Protein 7X45 (pdb70)

B-factor: mean 65.08, std 15.19, range [38.65, 112.48]

Organism: Ctenopharyngodon idella (NCBI:txid7959)

Nearest PDB structures (foldseek):
  7x45-assembly1_B  TM=1.008E+00  e=3.084E-18  Ctenopharyngodon idella
  7x45-assembly1_A  TM=1.003E+00  e=4.087E-17  Ctenopharyngodon idella
  3g6b-assembly1_B  TM=3.046E-01  e=3.543E+00  Thermotoga maritima
  3g67-assembly1_A  TM=3.001E-01  e=5.396E+00  Thermotoga maritima
  7x45-assembly1_A  TM=1.008E+00  e=1.310E-17  Ctenopharyngodon idella

Solvent-accessible surface area: 12946 Å² total; per-residue (Å²): 241,80,70,72,77,79,1,97,81,11,7,113,35,0,54,78,114,71,204,134,127,54,33,2,43,66,34,29,111,101,5,128,95,18,77,94,6,50,0,24,2,0,0,0,1,4,0,0,16,14,0,33,94,2,0,83,46,2,102,97,142,152,162,6,3,67,39,0,10,83,11,0,104,133,18,47,34,85,1,132,94,11,51,118,0,3,96,21,0,60,111,0,50,69,38,133,25,156,62,51,74,24,31,30,0,2,2,62,0,0,30,113,0,15,69,66,0,28,67,42,66,191,135,67,65,90,88,0,97,80,3,8,112,34,0,52,79,148,67,205,205,62,126,54,28,4,40,64,22,30,112,106,6,127,89,19,76,90,2,49,0,22,2,0,1,0,1,2,0,0,19,6,0,36,74,3,0,91,24,3,87,97,117,140,187,14,5,62,35,0,8,86,15,0,112,131,20,48,37,86,1,145,58,4,53,135,0,5,98,16,0,64,106,1,60,69,42,135,28,153,63,52,77,29,36,31,0,3,3,60,0,0,28,107,0,16,66,61,0,34,87,40,59,206

Radius of gyration: 21.52 Å; Cα contacts (8 Å, |Δi|>4): 245; chains: 2; bounding box: 34×33×65 Å

Structure (mmCIF, N/CA/C/O backbone):
data_7X45
#
_entry.id   7X45
#
_cell.length_a   48.580
_cell.length_b   48.580
_cell.length_c   208.660
_cell.angle_alpha   90.000
_cell.angle_beta   90.000
_cell.angle_gamma   120.000
#
_symmetry.space_group_name_H-M   'P 31 1 2'
#
loop_
_entity.id
_entity.type
_entity.pdbx_description
1 polymer 'Interferon gamma'
2 water water
#
loop_
_atom_site.group_PDB
_atom_site.id
_atom_site.type_symbol
_atom_site.label_atom_id
_atom_site.label_alt_id
_atom_site.label_comp_id
_atom_site.label_asym_id
_atom_site.label_entity_id
_atom_site.label_seq_id
_atom_site.pdbx_PDB_ins_code
_atom_site.Cartn_x
_atom_site.Cartn_y
_atom_site.Cartn_z
_atom_site.occupancy
_atom_site.B_iso_or_equiv
_atom_site.auth_seq_id
_atom_site.auth_comp_id
_atom_site.auth_asym_id
_atom_site.auth_atom_id
_atom_site.pdbx_PDB_model_num
ATOM 1 N N . LYS A 1 31 ? 17.506 1.226 -11.261 1.000 86.342 9 LYS A N 1
ATOM 2 C CA . LYS A 1 31 ? 17.094 2.310 -12.206 1.000 87.655 9 LYS A CA 1
ATOM 3 C C . LYS A 1 31 ? 15.821 1.863 -12.937 1.000 87.526 9 LYS A C 1
ATOM 4 O O . LYS A 1 31 ? 14.732 2.343 -12.584 1.000 87.300 9 LYS A O 1
ATOM 10 N N . SER A 1 32 ? 15.966 0.969 -13.917 1.000 88.124 10 SER A N 1
ATOM 11 C CA . SER A 1 32 ? 14.859 0.190 -14.520 1.000 86.858 10 SER A CA 1
ATOM 12 C C . SER A 1 32 ? 14.711 -1.144 -13.776 1.000 88.353 10 SER A C 1
ATOM 13 O O . SER A 1 32 ? 14.075 -2.065 -14.327 1.000 85.189 10 SER A O 1
ATOM 16 N N . GLU A 1 33 ? 15.272 -1.244 -12.566 1.000 93.074 11 GLU A N 1
ATOM 17 C CA . GLU A 1 33 ? 15.172 -2.464 -11.732 1.000 92.874 11 GLU A CA 1
ATOM 18 C C . GLU A 1 33 ? 13.781 -2.497 -11.088 1.000 87.076 11 GLU A C 1
ATOM 19 O O . GLU A 1 33 ? 13.147 -3.568 -11.158 1.000 85.105 11 GLU A O 1
ATOM 25 N N . MET A 1 34 ? 13.298 -1.393 -10.500 1.000 84.386 12 MET A N 1
ATOM 26 C CA . MET A 1 34 ? 11.957 -1.375 -9.840 1.000 78.046 12 MET A CA 1
ATOM 27 C C . MET A 1 34 ? 10.879 -1.591 -10.909 1.000 72.738 12 MET A C 1
ATOM 28 O O . MET A 1 34 ? 9.896 -2.312 -10.626 1.000 71.106 12 MET A O 1
ATOM 33 N N . THR A 1 35 ? 11.091 -1.043 -12.106 1.000 70.656 13 THR A N 1
ATOM 34 C CA . THR A 1 35 ? 10.254 -1.279 -13.315 1.000 70.327 13 THR A CA 1
ATOM 35 C C . THR A 1 35 ? 10.109 -2.786 -13.566 1.000 66.974 13 THR A C 1
ATOM 36 O O . THR A 1 35 ? 8.961 -3.259 -13.753 1.000 63.905 13 THR A O 1
ATOM 40 N N . HIS A 1 36 ? 11.239 -3.502 -13.607 1.000 66.890 14 HIS A N 1
ATOM 41 C CA . HIS A 1 36 ? 11.313 -4.980 -13.765 1.000 65.039 14 HIS A CA 1
ATOM 42 C C . HIS A 1 36 ? 10.349 -5.623 -12.752 1.000 59.583 14 HIS A C 1
ATOM 43 O O . HIS A 1 36 ? 9.481 -6.409 -13.160 1.000 51.890 14 HIS A O 1
ATOM 50 N N . LEU A 1 37 ? 10.472 -5.237 -11.479 1.000 59.444 15 LEU A N 1
ATOM 51 C CA . LEU A 1 37 ? 9.681 -5.805 -10.353 1.000 59.731 15 LEU A CA 1
ATOM 52 C C . LEU A 1 37 ? 8.195 -5.519 -10.560 1.000 56.994 15 LEU A C 1
ATOM 53 O O . LEU A 1 37 ? 7.378 -6.471 -10.397 1.000 54.604 15 LEU A O 1
ATOM 58 N N . GLU A 1 38 ? 7.867 -4.283 -10.957 1.000 54.820 16 GLU A N 1
ATOM 59 C CA . GLU A 1 38 ? 6.462 -3.872 -11.228 1.000 57.302 16 GLU A CA 1
ATOM 60 C C . GLU A 1 38 ? 5.857 -4.803 -12.276 1.000 57.460 16 GLU A C 1
ATOM 61 O O . GLU A 1 38 ? 4.723 -5.252 -12.046 1.000 57.494 16 GLU A O 1
ATOM 67 N N . THR A 1 39 ? 6.608 -5.076 -13.359 1.000 58.257 17 THR A N 1
ATOM 68 C CA . THR A 1 39 ? 6.201 -5.951 -14.494 1.000 58.468 17 THR A CA 1
ATOM 69 C C . THR A 1 39 ? 5.927 -7.362 -13.970 1.000 60.055 17 THR A C 1
ATOM 70 O O . THR A 1 39 ? 4.877 -7.928 -14.360 1.000 59.183 17 THR A O 1
ATOM 74 N N . ASN A 1 40 ? 6.833 -7.917 -13.142 1.000 58.794 18 ASN A N 1
ATOM 75 C CA . ASN A 1 40 ? 6.684 -9.293 -12.588 1.000 59.936 18 ASN A CA 1
ATOM 76 C C . ASN A 1 40 ? 5.392 -9.383 -11.760 1.000 59.626 18 ASN A C 1
ATOM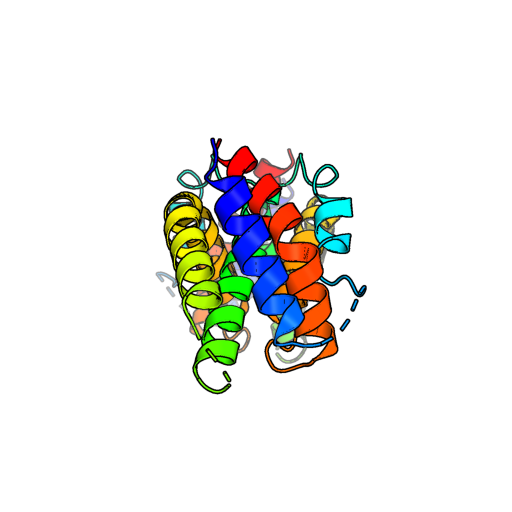 77 O O . ASN A 1 40 ? 4.641 -10.346 -11.954 1.000 58.086 18 ASN A O 1
ATOM 82 N N . ILE A 1 41 ? 5.122 -8.403 -10.887 1.000 62.694 19 ILE A N 1
ATOM 83 C CA . ILE A 1 41 ? 3.902 -8.385 -10.015 1.000 62.484 19 ILE A CA 1
ATOM 84 C C . ILE A 1 41 ? 2.632 -8.310 -10.878 1.000 62.755 19 ILE A C 1
ATOM 85 O O . ILE A 1 41 ? 1.683 -9.058 -10.596 1.000 61.326 19 ILE A O 1
ATOM 90 N N . HIS A 1 42 ? 2.596 -7.401 -11.849 1.000 64.916 20 HIS A N 1
ATOM 91 C CA . HIS A 1 42 ? 1.463 -7.214 -12.796 1.000 67.271 20 HIS A CA 1
ATOM 92 C C . HIS A 1 42 ? 1.141 -8.545 -13.490 1.000 68.034 20 HIS A C 1
ATOM 93 O O . HIS A 1 42 ? 0.015 -9.058 -13.315 1.000 68.550 20 HIS A O 1
ATOM 100 N N . SER A 1 43 ? 2.106 -9.099 -14.232 1.000 68.598 21 SER A N 1
ATOM 101 C CA . SER A 1 43 ? 1.938 -10.346 -15.028 1.000 69.314 21 SER A CA 1
ATOM 102 C C . SER A 1 43 ? 1.540 -11.494 -14.097 1.000 68.190 21 SER A C 1
ATOM 103 O O . SER A 1 43 ? 0.788 -12.383 -14.532 1.000 70.864 21 SER A O 1
ATOM 106 N N . LEU A 1 44 ? 2.023 -11.463 -12.855 1.000 66.211 22 LEU A N 1
ATOM 107 C CA . LEU A 1 44 ? 1.717 -12.481 -11.818 1.000 66.295 22 LEU A CA 1
ATOM 108 C C . LEU A 1 44 ? 0.252 -12.329 -11.378 1.000 68.206 22 LEU A C 1
ATOM 109 O O . LEU A 1 44 ? -0.415 -13.365 -11.214 1.000 68.482 22 LEU A O 1
ATOM 114 N N . GLN A 1 45 ? -0.229 -11.090 -11.217 1.000 67.990 23 GLN A N 1
ATOM 115 C CA . GLN A 1 45 ? -1.627 -10.768 -10.816 1.000 69.524 23 GLN A CA 1
ATOM 116 C C . GLN A 1 45 ? -2.592 -11.101 -11.954 1.000 70.811 23 GLN A C 1
ATOM 117 O O . GLN A 1 45 ? -3.769 -11.385 -11.660 1.000 70.751 23 GLN A O 1
ATOM 123 N N . GLU A 1 46 ? -2.116 -11.013 -13.198 1.000 71.669 24 GLU A N 1
ATOM 124 C CA . GLU A 1 46 ? -2.868 -11.430 -14.413 1.000 78.386 24 GLU A CA 1
ATOM 125 C C . GLU A 1 46 ? -3.169 -12.932 -14.297 1.000 82.849 24 GLU A C 1
ATOM 126 O O . GLU A 1 46 ? -4.347 -13.303 -14.455 1.000 85.816 24 GLU A O 1
ATOM 132 N N . HIS A 1 47 ? -2.156 -13.746 -13.967 1.000 86.695 25 HIS A N 1
ATOM 133 C CA . HIS A 1 47 ? -2.228 -15.227 -13.817 1.000 89.271 25 HIS A CA 1
ATOM 134 C C . HIS A 1 47 ? -3.087 -15.604 -12.601 1.000 93.253 25 HIS A C 1
ATOM 135 O O . HIS A 1 47 ? -3.722 -16.667 -12.654 1.000 95.912 25 HIS A O 1
ATOM 142 N N . TYR A 1 48 ? -3.089 -14.781 -11.544 1.000 94.369 26 TYR A N 1
ATOM 143 C CA . TYR A 1 48 ? -3.801 -15.047 -10.261 1.000 96.125 26 TYR A CA 1
ATOM 144 C C . TYR A 1 48 ? -4.966 -14.054 -10.096 1.000 96.798 26 TYR A C 1
ATOM 145 O O . TYR A 1 48 ? -5.087 -13.431 -9.023 1.000 96.491 26 TYR A O 1
ATOM 154 N N . LYS A 1 49 ? -5.810 -13.898 -11.120 1.000 97.849 27 LYS A N 1
ATOM 155 C CA . LYS A 1 49 ? -7.102 -13.168 -10.994 1.000 100.678 27 LYS A CA 1
ATOM 156 C C . LYS A 1 49 ? -8.158 -14.102 -10.390 1.000 102.870 27 LYS A C 1
ATOM 157 O O . LYS A 1 49 ? -8.803 -13.671 -9.414 1.000 100.523 27 LYS A O 1
ATOM 163 N N . SER A 1 57 ? -8.334 -3.876 -4.896 1.000 77.933 35 SER A N 1
ATOM 164 C CA . SER A 1 57 ? -7.654 -5.092 -4.387 1.000 74.569 35 SER A CA 1
ATOM 165 C C . SER A 1 57 ? -7.773 -5.170 -2.865 1.000 72.551 35 SER A C 1
ATOM 166 O O . SER A 1 57 ? -8.273 -4.206 -2.250 1.000 72.880 35 SER A O 1
ATOM 169 N N . LYS A 1 58 ? -7.325 -6.293 -2.300 1.000 69.614 36 LYS A N 1
ATOM 170 C CA . LYS A 1 58 ? -7.198 -6.533 -0.839 1.000 68.390 36 LYS A CA 1
ATOM 171 C C . LYS A 1 58 ? -5.794 -6.097 -0.399 1.000 65.113 36 LYS A C 1
ATOM 172 O O . LYS A 1 58 ? -4.891 -5.948 -1.266 1.000 64.684 36 LYS A O 1
ATOM 178 N N . SER A 1 59 ? -5.598 -5.979 0.909 1.000 63.592 37 SER A N 1
ATOM 179 C CA . SER A 1 59 ? -4.336 -5.530 1.546 1.000 60.586 37 SER A CA 1
ATOM 180 C C . SER A 1 59 ? -4.160 -6.296 2.859 1.000 59.028 37 SER A C 1
ATOM 181 O O . SER A 1 59 ? -5.160 -6.350 3.643 1.000 57.941 37 SER A O 1
ATOM 184 N N . VAL A 1 60 ? -2.958 -6.840 3.090 1.000 55.920 38 VAL A N 1
ATOM 185 C CA . VAL A 1 60 ? -2.629 -7.632 4.316 1.000 54.778 38 VAL A CA 1
ATOM 186 C C . VAL A 1 60 ? -1.456 -6.984 5.078 1.000 51.693 38 VAL A C 1
ATOM 187 O O . VAL A 1 60 ? -1.562 -6.890 6.300 1.000 51.456 38 VAL A O 1
ATOM 191 N N . PHE A 1 61 ? -0.428 -6.480 4.391 1.000 47.974 39 PHE A N 1
ATOM 192 C CA . PHE A 1 61 ? 0.802 -5.895 4.994 1.000 46.866 39 PHE A CA 1
ATOM 193 C C . PHE A 1 61 ? 0.798 -4.364 5.018 1.000 47.416 39 PHE A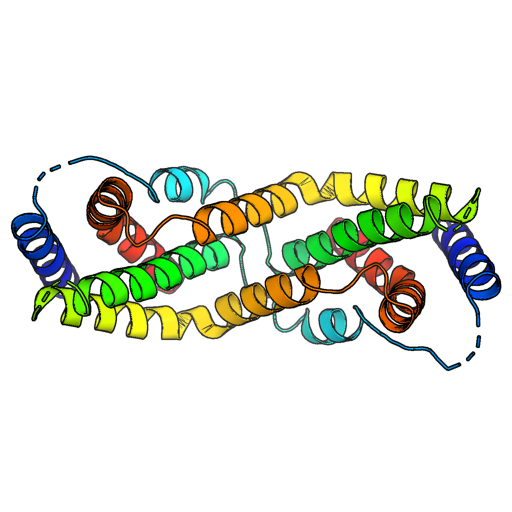 C 1
ATOM 194 O O . PHE A 1 61 ? 1.418 -3.818 5.929 1.000 50.453 39 PHE A O 1
ATOM 202 N N . VAL A 1 62 ? 0.098 -3.675 4.119 1.000 59.112 40 VAL A N 1
ATOM 203 C CA . VAL A 1 62 ? 0.048 -2.179 4.174 1.000 56.970 40 VAL A CA 1
ATOM 204 C C . VAL A 1 62 ? -0.432 -1.729 5.562 1.000 54.946 40 VAL A C 1
ATOM 205 O O . VAL A 1 62 ? 0.156 -0.818 6.131 1.000 54.709 40 VAL A O 1
ATOM 209 N N . PRO A 1 63 ? -1.453 -2.354 6.197 1.000 55.765 41 PRO A N 1
ATOM 210 C CA . PRO A 1 63 ? -1.849 -1.970 7.556 1.000 56.686 41 PRO A CA 1
ATOM 211 C C . PRO A 1 63 ? -0.725 -2.036 8.598 1.000 58.199 41 PRO A C 1
ATOM 212 O O . PRO A 1 63 ? -0.765 -1.286 9.556 1.000 59.926 41 PRO A O 1
ATOM 216 N N . HIS A 1 64 ? 0.234 -2.944 8.408 1.000 58.236 42 HIS A N 1
ATOM 217 C CA . HIS A 1 64 ? 1.463 -3.049 9.232 1.000 57.583 42 HIS A CA 1
ATOM 218 C C . HIS A 1 64 ? 2.429 -1.922 8.859 1.000 55.375 42 HIS A C 1
ATOM 219 O O . HIS A 1 64 ? 3.007 -1.333 9.781 1.000 54.604 42 HIS A O 1
ATOM 226 N N . LEU A 1 65 ? 2.607 -1.638 7.566 1.000 54.993 43 LEU A N 1
ATOM 227 C CA . LEU A 1 65 ? 3.417 -0.473 7.092 1.000 54.396 43 LEU A CA 1
ATOM 228 C C . LEU A 1 65 ? 2.819 0.832 7.656 1.000 54.625 43 LEU A C 1
ATOM 229 O O . LEU A 1 65 ? 3.582 1.728 8.028 1.000 54.704 43 LEU A O 1
ATOM 234 N N . ASN A 1 66 ? 1.492 0.911 7.799 1.000 55.849 44 ASN A N 1
ATOM 235 C CA . ASN A 1 66 ? 0.770 2.131 8.267 1.000 56.599 44 ASN A CA 1
ATOM 236 C C . ASN A 1 66 ? 1.123 2.460 9.723 1.000 59.476 44 ASN A C 1
ATOM 237 O O . ASN A 1 66 ? 0.781 3.577 10.167 1.000 62.755 44 ASN A O 1
ATOM 242 N N . GLN A 1 67 ? 1.806 1.572 10.448 1.000 61.042 45 GLN A N 1
ATOM 243 C CA . GLN A 1 67 ? 2.112 1.800 11.882 1.000 62.797 45 GLN A CA 1
ATOM 244 C C . GLN A 1 67 ? 3.615 1.698 12.139 1.000 64.105 45 GLN A C 1
ATOM 245 O O . GLN A 1 67 ? 3.995 1.596 13.313 1.000 65.679 45 GLN A O 1
ATOM 251 N N . LEU A 1 68 ? 4.426 1.829 11.088 1.000 63.426 46 LEU A N 1
ATOM 252 C CA . LEU A 1 68 ? 5.892 1.603 11.108 1.000 64.642 46 LEU A CA 1
ATOM 253 C C . LEU A 1 68 ? 6.631 2.797 11.718 1.000 67.734 46 LEU A C 1
ATOM 254 O O . LEU A 1 68 ? 7.592 2.550 12.462 1.000 70.685 46 LEU A O 1
ATOM 259 N N . ASN A 1 69 ? 6.234 4.041 11.405 1.000 69.156 47 ASN A N 1
ATOM 260 C CA . ASN A 1 69 ? 6.906 5.272 11.903 1.000 68.964 47 ASN A CA 1
ATOM 261 C C . ASN A 1 69 ? 6.674 5.408 13.405 1.000 69.421 47 ASN A C 1
ATOM 262 O O . ASN A 1 69 ? 7.555 5.929 14.096 1.000 69.527 47 ASN A O 1
ATOM 267 N N . SER A 1 70 ? 5.508 4.976 13.882 1.000 69.511 48 SER A N 1
ATOM 268 C CA . SER A 1 70 ? 5.112 4.986 15.314 1.000 71.209 48 SER A CA 1
ATOM 269 C C . SER A 1 70 ? 6.029 4.067 16.135 1.000 71.864 48 SER A C 1
ATOM 270 O O . SER A 1 70 ? 5.924 4.098 17.365 1.000 74.725 48 SER A O 1
ATOM 273 N N . LYS A 1 71 ? 6.899 3.288 15.487 1.000 73.272 49 LYS A N 1
ATOM 274 C CA . LYS A 1 71 ? 7.805 2.290 16.121 1.000 75.572 49 LYS A CA 1
ATOM 275 C C . LYS A 1 71 ? 9.260 2.756 16.008 1.000 76.296 49 LYS A C 1
ATOM 276 O O . LYS A 1 71 ? 10.187 1.920 16.194 1.000 77.941 49 LYS A O 1
ATOM 282 N N . ALA A 1 72 ? 9.462 4.044 15.731 1.000 76.859 50 ALA A N 1
ATOM 283 C CA . ALA A 1 72 ? 10.795 4.632 15.474 1.000 77.657 50 ALA A CA 1
ATOM 284 C C . ALA A 1 72 ? 11.680 4.447 16.715 1.000 78.670 50 ALA A C 1
ATOM 285 O O . ALA A 1 72 ? 12.909 4.322 16.545 1.000 80.002 50 ALA A O 1
ATOM 287 N N . SER A 1 73 ? 11.079 4.425 17.910 1.000 80.357 51 SER A N 1
ATOM 288 C CA . SER A 1 73 ? 11.766 4.359 19.230 1.000 81.976 51 SER A CA 1
ATOM 289 C C . SER A 1 73 ? 12.226 2.925 19.542 1.000 82.020 51 SER A C 1
ATOM 290 O O . SER A 1 73 ? 13.326 2.759 20.108 1.000 84.000 51 SER A O 1
ATOM 293 N N . CYS A 1 74 ? 11.392 1.943 19.198 1.000 81.041 52 CYS A N 1
ATOM 294 C CA . CYS A 1 74 ? 11.508 0.505 19.562 1.000 81.147 52 CYS A CA 1
ATOM 295 C C . CYS A 1 74 ? 12.833 -0.077 19.066 1.000 79.531 52 CYS A C 1
ATOM 296 O O . CYS A 1 74 ? 13.055 -0.073 17.846 1.000 81.160 52 CYS A O 1
ATOM 299 N N . THR A 1 75 ? 13.664 -0.579 19.981 1.000 78.138 53 THR A N 1
ATOM 300 C CA . THR A 1 75 ? 14.931 -1.281 19.660 1.000 75.970 53 THR A CA 1
ATOM 301 C C . THR A 1 75 ? 14.728 -2.782 19.858 1.000 76.786 53 THR A C 1
ATOM 302 O O . THR A 1 75 ? 13.829 -3.200 20.589 1.000 76.420 53 THR A O 1
ATOM 306 N N . CYS A 1 76 ? 15.555 -3.563 19.190 1.000 50.440 54 CYS A N 1
ATOM 307 C CA . CYS A 1 76 ? 15.600 -5.042 19.296 1.000 51.522 54 CYS A CA 1
ATOM 308 C C . CYS A 1 76 ? 16.081 -5.448 20.693 1.000 50.296 54 CYS A C 1
ATOM 309 O O . CYS A 1 76 ? 15.563 -6.441 21.213 1.000 47.698 54 CYS A O 1
ATOM 312 N N . GLN A 1 77 ? 17.039 -4.720 21.281 1.000 50.664 55 GLN A N 1
ATOM 313 C CA . GLN A 1 77 ? 17.524 -5.013 22.658 1.000 49.243 55 GLN A CA 1
ATOM 314 C C . GLN A 1 77 ? 16.298 -5.047 23.572 1.000 49.069 55 GLN A C 1
ATOM 315 O O . GLN A 1 77 ? 16.082 -6.071 24.280 1.000 49.593 55 GLN A O 1
ATOM 321 N N . ALA A 1 78 ? 15.480 -3.998 23.513 1.000 45.079 56 ALA A N 1
ATOM 322 C CA . ALA A 1 78 ? 14.300 -3.822 24.387 1.000 44.953 56 ALA A CA 1
ATOM 323 C C . ALA A 1 78 ? 13.262 -4.911 24.095 1.000 43.653 56 ALA A C 1
ATOM 324 O O . ALA A 1 78 ? 12.601 -5.369 25.019 1.000 44.866 56 ALA A O 1
ATOM 326 N N . LEU A 1 79 ? 13.116 -5.331 22.850 1.000 46.635 57 LEU A N 1
ATOM 327 C CA . LEU A 1 79 ? 12.121 -6.360 22.473 1.000 47.493 57 LEU A CA 1
ATOM 328 C C . LEU A 1 79 ? 12.578 -7.724 23.029 1.000 48.237 57 LEU A C 1
ATOM 329 O O . LEU A 1 79 ? 11.718 -8.470 23.547 1.000 48.156 57 LEU A O 1
ATOM 334 N N . LEU A 1 80 ? 13.884 -8.031 22.973 1.000 46.750 58 LEU A N 1
ATOM 335 C CA . LEU A 1 80 ? 14.483 -9.246 23.606 1.000 45.803 58 LEU A CA 1
ATOM 336 C C . LEU A 1 80 ? 14.241 -9.210 25.121 1.000 44.208 58 LEU A C 1
ATOM 337 O O . LEU A 1 80 ? 13.760 -10.210 25.670 1.000 44.195 58 LEU A O 1
ATOM 342 N N . LEU A 1 81 ? 14.565 -8.098 25.775 1.000 41.816 59 LEU A N 1
ATOM 343 C CA . LEU A 1 81 ? 14.357 -7.932 27.236 1.000 42.431 59 LEU A CA 1
ATOM 344 C C . LEU A 1 81 ? 12.870 -8.077 27.569 1.000 43.360 59 LEU A C 1
ATOM 345 O O . LEU A 1 81 ? 12.558 -8.758 28.568 1.000 45.687 59 LEU A O 1
ATOM 350 N N . GLU A 1 82 ? 11.971 -7.549 26.741 1.000 43.421 60 GLU A N 1
ATOM 351 C CA . GLU A 1 82 ? 10.507 -7.649 27.003 1.000 45.787 60 GLU A CA 1
ATOM 352 C C . GLU A 1 82 ? 10.080 -9.123 26.936 1.000 46.637 60 GLU A C 1
ATOM 353 O O . GLU A 1 82 ? 9.219 -9.511 27.733 1.000 49.582 60 GLU A O 1
ATOM 359 N N . ARG A 1 83 ? 10.634 -9.918 26.016 1.000 47.932 61 ARG A N 1
ATOM 360 C CA . ARG A 1 83 ? 10.301 -11.366 25.912 1.000 47.816 61 ARG A CA 1
ATOM 361 C C . ARG A 1 83 ? 10.653 -12.020 27.243 1.000 47.214 61 ARG A C 1
ATOM 362 O O . ARG A 1 83 ? 9.802 -12.784 27.748 1.000 51.717 61 ARG A O 1
ATOM 370 N N . MET A 1 84 ? 11.851 -11.709 27.766 1.000 44.074 62 MET A N 1
ATOM 371 C CA . MET A 1 84 ? 12.397 -12.305 29.006 1.000 43.676 62 MET A CA 1
ATOM 372 C C . MET A 1 84 ? 11.455 -11.993 30.168 1.000 43.063 62 MET A C 1
ATOM 373 O O . MET A 1 84 ? 11.088 -12.924 30.901 1.000 46.861 62 MET A O 1
ATOM 378 N N . LEU A 1 85 ? 11.066 -10.734 30.334 1.000 44.416 63 LEU A N 1
ATOM 379 C CA . LEU A 1 85 ? 10.168 -10.289 31.442 1.000 44.555 63 LEU A CA 1
ATOM 380 C C . LEU A 1 85 ? 8.815 -10.977 31.303 1.000 45.129 63 LEU A C 1
ATOM 381 O O . LEU A 1 85 ? 8.260 -11.410 32.325 1.000 48.158 63 LEU A O 1
ATOM 386 N N . ASN A 1 86 ? 8.282 -11.086 30.083 1.000 51.285 64 ASN A N 1
ATOM 387 C CA . ASN A 1 86 ? 6.991 -11.791 29.863 1.000 49.448 64 ASN A CA 1
ATOM 388 C C . ASN A 1 86 ? 7.145 -13.224 30.379 1.000 51.396 64 ASN A C 1
ATOM 389 O O . ASN A 1 86 ? 6.245 -13.692 31.104 1.000 52.588 64 ASN A O 1
ATOM 394 N N . ILE A 1 87 ? 8.250 -13.896 30.050 1.000 48.403 65 ILE A N 1
ATOM 395 C CA . ILE A 1 87 ? 8.425 -15.337 30.392 1.000 49.490 65 ILE A CA 1
ATOM 396 C C . ILE A 1 87 ? 8.615 -15.465 31.908 1.000 51.009 65 ILE A C 1
ATOM 397 O O . ILE A 1 87 ? 8.140 -16.462 32.469 1.000 52.638 65 ILE A O 1
ATOM 402 N N . TYR A 1 88 ? 9.207 -14.475 32.582 1.000 49.595 66 TYR A N 1
ATOM 403 C CA . TYR A 1 88 ? 9.356 -14.521 34.062 1.000 49.990 66 TYR A CA 1
ATOM 404 C C . TYR A 1 88 ? 7.970 -14.441 34.720 1.000 50.859 66 TYR A C 1
ATOM 405 O O . TYR A 1 88 ? 7.680 -15.136 35.694 1.000 50.896 66 TYR A O 1
ATOM 414 N N . GLU A 1 89 ? 7.098 -13.602 34.188 1.000 50.990 67 GLU A N 1
ATOM 415 C CA . GLU A 1 89 ? 5.734 -13.500 34.736 1.000 52.893 67 GLU A CA 1
ATOM 416 C C . GLU A 1 89 ? 5.011 -14.852 34.594 1.000 53.420 67 GLU A C 1
ATOM 417 O O . GLU A 1 89 ? 4.511 -15.352 35.594 1.000 53.922 67 GLU A O 1
ATOM 423 N N . GLU A 1 90 ? 5.021 -15.466 33.415 1.000 54.051 68 GLU A N 1
ATOM 424 C CA . GLU A 1 90 ? 4.384 -16.791 33.176 1.000 56.188 68 GLU A CA 1
ATOM 425 C C . GLU A 1 90 ? 4.992 -17.829 34.111 1.000 58.289 68 GLU A C 1
ATOM 426 O O . GLU A 1 90 ? 4.215 -18.594 34.740 1.000 59.739 68 GLU A O 1
ATOM 432 N N . LEU A 1 91 ? 6.331 -17.844 34.191 1.000 56.817 69 LEU A N 1
ATOM 433 C CA . LEU A 1 91 ? 7.100 -18.763 35.070 1.000 57.475 69 LEU A CA 1
ATOM 434 C C . LEU A 1 91 ? 6.642 -18.614 36.519 1.000 57.273 69 LEU A C 1
ATOM 435 O O . LEU A 1 91 ? 6.358 -19.649 37.150 1.000 57.288 69 LEU A O 1
ATOM 440 N N . PHE A 1 92 ? 6.652 -17.385 37.037 1.000 53.638 70 PHE A N 1
ATOM 441 C CA . PHE A 1 92 ? 6.313 -17.102 38.447 1.000 55.875 70 PHE A CA 1
ATOM 442 C C . PHE A 1 92 ? 4.873 -17.593 38.660 1.000 56.554 70 PHE A C 1
ATOM 443 O O . PHE A 1 92 ? 4.585 -18.201 39.693 1.000 56.641 70 PHE A O 1
ATOM 451 N N . GLN A 1 93 ? 4.013 -17.436 37.663 1.000 58.128 71 GLN A N 1
ATOM 452 C CA . GLN A 1 93 ? 2.602 -17.878 37.772 1.000 62.126 71 GLN A CA 1
ATOM 453 C C . GLN A 1 93 ? 2.540 -19.412 37.804 1.000 64.602 71 GLN A C 1
ATOM 454 O O . GLN A 1 93 ? 1.882 -19.970 38.685 1.000 63.044 71 GLN A O 1
ATOM 460 N N . ASP A 1 94 ? 3.202 -20.072 36.860 1.000 66.529 72 ASP A N 1
ATOM 461 C CA . ASP A 1 94 ? 3.186 -21.551 36.761 1.000 70.503 72 ASP A CA 1
ATOM 462 C C . ASP A 1 94 ? 3.702 -22.127 38.091 1.000 73.727 72 ASP A C 1
ATOM 463 O O . ASP A 1 94 ? 3.092 -23.093 38.597 1.000 75.506 72 ASP A O 1
ATOM 468 N N . MET A 1 95 ? 4.762 -21.538 38.660 1.000 73.948 73 MET A N 1
ATOM 469 C CA . MET A 1 95 ? 5.343 -21.957 39.970 1.000 76.204 73 MET A CA 1
ATOM 470 C C . MET A 1 95 ? 4.308 -21.799 41.092 1.000 77.925 73 MET A C 1
ATOM 471 O O . MET A 1 95 ? 4.287 -22.656 41.973 1.000 80.410 73 MET A O 1
ATOM 476 N N . LYS A 1 96 ? 3.513 -20.724 41.062 1.000 77.925 74 LYS A N 1
ATOM 477 C CA . LYS A 1 96 ? 2.488 -20.379 42.089 1.000 82.699 74 LYS A CA 1
ATOM 478 C C . LYS A 1 96 ? 1.460 -21.511 42.232 1.000 86.953 74 LYS A C 1
ATOM 479 O O . LYS A 1 96 ? 1.279 -22.015 43.354 1.000 91.066 74 LYS A O 1
ATOM 485 N N . SER A 1 97 ? 0.797 -21.888 41.138 1.000 88.721 75 SER A N 1
ATOM 486 C CA . SER A 1 97 ? -0.225 -22.972 41.114 1.000 93.627 75 SER A CA 1
ATOM 487 C C . SER A 1 97 ? 0.387 -24.301 41.587 1.000 96.156 75 SER A C 1
ATOM 488 O O . SER A 1 97 ? -0.345 -25.090 42.193 1.000 99.775 75 SER A O 1
ATOM 491 N N . GLU A 1 98 ? 1.676 -24.543 41.334 1.000 94.972 76 GLU A N 1
ATOM 492 C CA . GLU A 1 98 ? 2.382 -25.779 41.779 1.000 98.122 76 GLU A CA 1
ATOM 493 C C . GLU A 1 98 ? 3.053 -25.522 43.136 1.000 97.472 76 GLU A C 1
ATOM 494 O O . GLU A 1 98 ? 2.353 -25.653 44.158 1.000 98.796 76 GLU A O 1
ATOM 500 N N . ARG A 1 103 ? 2.595 -17.186 48.960 1.000 92.993 81 ARG A N 1
ATOM 501 C CA . ARG A 1 103 ? 4.076 -17.048 48.906 1.000 89.748 81 ARG A CA 1
ATOM 502 C C . ARG A 1 103 ? 4.435 -15.574 48.696 1.000 86.281 81 ARG A C 1
ATOM 503 O O . ARG A 1 103 ? 4.318 -15.099 47.546 1.000 85.660 81 ARG A O 1
ATOM 511 N N . LYS A 1 104 ? 4.873 -14.889 49.760 1.000 88.534 82 LYS A N 1
ATOM 512 C CA . LYS A 1 104 ? 5.297 -13.457 49.749 1.000 90.258 82 LYS A CA 1
ATOM 513 C C . LYS A 1 104 ? 6.387 -13.204 48.695 1.000 88.447 82 LYS A C 1
ATOM 514 O O . LYS A 1 104 ? 6.440 -12.063 48.177 1.000 85.537 82 LYS A O 1
ATOM 520 N N . ASP A 1 105 ? 7.233 -14.213 48.428 1.000 87.253 83 ASP A N 1
ATOM 521 C CA . ASP A 1 105 ? 8.386 -14.194 47.484 1.000 83.747 83 ASP A CA 1
ATOM 522 C C . ASP A 1 105 ? 7.911 -13.992 46.048 1.000 80.662 83 ASP A C 1
ATOM 523 O O . ASP A 1 105 ? 8.237 -12.950 45.438 1.000 76.088 83 ASP A O 1
ATOM 528 N N . LEU A 1 106 ? 7.190 -15.001 45.555 1.000 81.339 84 LEU A N 1
ATOM 529 C CA . LEU A 1 106 ? 6.677 -15.135 44.170 1.000 78.233 84 LEU A CA 1
ATOM 530 C C . LEU A 1 106 ? 5.810 -13.917 43.851 1.000 76.478 84 LEU A C 1
ATOM 531 O O . LEU A 1 106 ? 5.877 -13.431 42.719 1.000 80.994 84 LEU A O 1
ATOM 536 N N . ASP A 1 107 ? 5.072 -13.428 44.848 1.000 76.793 85 ASP A N 1
ATOM 537 C CA . ASP A 1 107 ? 4.112 -12.302 44.740 1.000 74.875 85 ASP A CA 1
ATOM 538 C C . ASP A 1 107 ? 4.866 -10.988 44.561 1.000 72.380 85 ASP A C 1
ATOM 539 O O . ASP A 1 107 ? 4.448 -10.182 43.705 1.000 72.359 85 ASP A O 1
ATOM 544 N N . HIS A 1 108 ? 5.904 -10.749 45.363 1.000 70.980 86 HIS A N 1
ATOM 545 C CA . HIS A 1 108 ? 6.688 -9.489 45.287 1.000 69.466 86 HIS A CA 1
ATOM 546 C C . HIS A 1 108 ? 7.444 -9.469 43.957 1.000 64.195 86 HIS A C 1
ATOM 547 O O . HIS A 1 108 ? 7.588 -8.382 43.390 1.000 61.652 86 HIS A O 1
ATOM 554 N N . LEU A 1 109 ? 7.904 -10.631 43.484 1.000 63.510 87 LEU A N 1
ATOM 555 C CA . LEU A 1 109 ? 8.677 -10.744 42.218 1.000 61.902 87 LEU A CA 1
ATOM 556 C C . LEU A 1 109 ? 7.752 -10.426 41.040 1.000 58.952 87 LEU A C 1
ATOM 557 O O . LEU A 1 109 ? 8.131 -9.580 40.211 1.000 55.515 87 LEU A O 1
ATOM 562 N N . MET A 1 110 ? 6.589 -11.081 40.971 1.000 60.620 88 MET A N 1
ATOM 563 C CA . MET A 1 110 ? 5.608 -10.844 39.881 1.000 61.173 88 MET A CA 1
ATOM 564 C C . MET A 1 110 ? 5.255 -9.350 39.862 1.000 61.499 88 MET A C 1
ATOM 565 O O . MET A 1 110 ? 5.196 -8.775 38.759 1.000 57.273 88 MET A O 1
ATOM 570 N N . ASP A 1 111 ? 5.071 -8.742 41.036 1.000 62.194 89 ASP A N 1
ATOM 571 C CA . ASP A 1 111 ? 4.711 -7.306 41.165 1.000 64.242 89 ASP A CA 1
ATOM 572 C C . A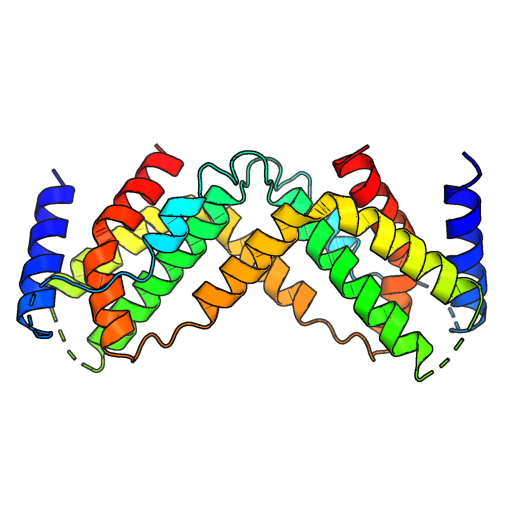SP A 1 111 ? 5.810 -6.430 40.567 1.000 62.665 89 ASP A C 1
ATOM 573 O O . ASP A 1 111 ? 5.460 -5.448 39.874 1.000 63.160 89 ASP A O 1
ATOM 578 N N . GLU A 1 112 ? 7.084 -6.734 40.831 1.000 58.560 90 GLU A N 1
ATOM 579 C CA . GLU A 1 112 ? 8.193 -5.886 40.318 1.000 57.075 90 GLU A CA 1
ATOM 580 C C . GLU A 1 112 ? 8.307 -6.074 38.798 1.000 52.343 90 GLU A C 1
ATOM 581 O O . GLU A 1 112 ? 8.577 -5.072 38.089 1.000 48.432 90 GLU A O 1
ATOM 587 N N . VAL A 1 113 ? 8.063 -7.293 38.313 1.000 50.680 91 VAL A N 1
ATOM 588 C CA . VAL A 1 113 ? 8.108 -7.629 36.858 1.000 48.977 91 VAL A CA 1
ATOM 589 C C . VAL A 1 113 ? 6.980 -6.863 36.153 1.000 48.732 91 VAL A C 1
ATOM 590 O O . VAL A 1 113 ? 7.268 -6.209 35.144 1.000 49.043 91 VAL A O 1
ATOM 594 N N . LYS A 1 114 ? 5.744 -6.963 36.663 1.000 48.295 92 LYS A N 1
ATOM 595 C CA . LYS A 1 114 ? 4.583 -6.193 36.154 1.000 49.817 92 LYS A CA 1
ATOM 596 C C . LYS A 1 114 ? 4.911 -4.698 36.147 1.000 52.109 92 LYS A C 1
ATOM 597 O O . LYS A 1 114 ? 4.687 -4.059 35.134 1.000 53.812 92 LYS A O 1
ATOM 603 N N . LYS A 1 115 ? 5.424 -4.155 37.243 1.000 55.315 93 LYS A N 1
ATOM 604 C CA . LYS A 1 115 ? 5.779 -2.720 37.316 1.000 60.997 93 LYS A CA 1
ATOM 605 C C . LYS A 1 115 ? 6.686 -2.413 36.124 1.000 59.060 93 LYS A C 1
ATOM 606 O O . LYS A 1 115 ? 6.335 -1.514 35.344 1.000 63.716 93 LYS A O 1
ATOM 612 N N . LEU A 1 116 ? 7.762 -3.185 35.934 1.000 58.889 94 LEU A N 1
ATOM 613 C CA . LEU A 1 116 ? 8.800 -2.878 34.904 1.000 57.915 94 LEU A CA 1
ATOM 614 C C . LEU A 1 116 ? 8.222 -3.042 33.484 1.000 54.001 94 LEU A C 1
ATOM 615 O O . LEU A 1 116 ? 8.473 -2.162 32.636 1.000 60.420 94 LEU A O 1
ATOM 620 N N . ARG A 1 117 ? 7.442 -4.086 33.236 1.000 49.695 95 ARG A N 1
ATOM 621 C CA . ARG A 1 117 ? 6.742 -4.317 31.948 1.000 50.022 95 ARG A CA 1
ATOM 622 C C . ARG A 1 117 ? 5.787 -3.171 31.629 1.000 52.462 95 ARG A C 1
ATOM 623 O O . ARG A 1 117 ? 5.466 -3.025 30.458 1.000 56.557 95 ARG A O 1
ATOM 631 N N . GLY A 1 118 ? 5.329 -2.405 32.625 1.000 51.519 96 GLY A N 1
ATOM 632 C CA . GLY A 1 118 ? 4.670 -1.108 32.391 1.000 54.017 96 GLY A CA 1
ATOM 633 C C . GLY A 1 118 ? 5.424 -0.284 31.362 1.000 53.393 96 GLY A C 1
ATOM 634 O O . GLY A 1 118 ? 4.757 0.367 30.522 1.000 52.485 96 GLY A O 1
ATOM 635 N N . ASN A 1 119 ? 6.761 -0.381 31.357 1.000 53.243 97 ASN A N 1
ATOM 636 C CA . ASN A 1 119 ? 7.661 0.464 30.517 1.000 54.896 97 ASN A CA 1
ATOM 637 C C . ASN A 1 119 ? 7.855 -0.113 29.097 1.000 52.096 97 ASN A C 1
ATOM 638 O O . ASN A 1 119 ? 8.551 0.527 28.274 1.000 49.953 97 ASN A O 1
ATOM 643 N N . TYR A 1 120 ? 7.267 -1.274 28.811 1.000 55.780 98 TYR A N 1
ATOM 644 C CA . TYR A 1 120 ? 7.564 -2.105 27.620 1.000 53.783 98 TYR A CA 1
ATOM 645 C C . TYR A 1 120 ? 6.266 -2.436 26.871 1.000 54.762 98 TYR A C 1
ATOM 646 O O . TYR A 1 120 ? 6.240 -3.465 26.165 1.000 55.978 98 TYR A O 1
ATOM 655 N N . LYS A 1 121 ? 5.237 -1.591 26.977 1.000 55.359 99 LYS A N 1
ATOM 656 C CA . LYS A 1 121 ? 3.931 -1.813 26.280 1.000 55.604 99 LYS A CA 1
ATOM 657 C C . LYS A 1 121 ? 4.108 -1.782 24.755 1.000 53.104 99 LYS A C 1
ATOM 658 O O . LYS A 1 121 ? 3.475 -2.587 24.074 1.000 53.075 99 LYS A O 1
ATOM 664 N N . GLU A 1 122 ? 4.953 -0.892 24.239 1.000 53.533 100 GLU A N 1
ATOM 665 C CA . GLU A 1 122 ? 5.190 -0.729 22.783 1.000 52.701 100 GLU A CA 1
ATOM 666 C C . GLU A 1 122 ? 5.954 -1.945 22.245 1.000 52.793 100 GLU A C 1
ATOM 667 O O . GLU A 1 122 ? 5.638 -2.411 21.119 1.000 51.611 100 GLU A O 1
ATOM 673 N N . GLU A 1 123 ? 6.949 -2.415 23.010 1.000 52.390 101 GLU A N 1
ATOM 674 C CA . GLU A 1 123 ? 7.788 -3.600 22.695 1.000 49.461 101 GLU A CA 1
ATOM 675 C C . GLU A 1 123 ? 6.851 -4.800 22.604 1.000 48.432 101 GLU A C 1
ATOM 676 O O . GLU A 1 123 ? 6.918 -5.548 21.617 1.000 51.459 101 GLU A O 1
ATOM 682 N N . HIS A 1 124 ? 5.951 -4.934 23.568 1.000 49.306 102 HIS A N 1
ATOM 683 C CA . HIS A 1 124 ? 4.985 -6.059 23.638 1.000 49.809 102 HIS A CA 1
ATOM 684 C C . HIS A 1 124 ? 4.116 -6.093 22.377 1.000 48.190 102 HIS A C 1
ATOM 685 O O . HIS A 1 124 ? 3.893 -7.209 21.848 1.000 48.129 102 HIS A O 1
ATOM 692 N N . LYS A 1 125 ? 3.651 -4.922 21.920 1.000 50.627 103 LYS A N 1
ATOM 693 C CA . LYS A 1 125 ? 2.718 -4.771 20.765 1.000 49.524 103 LYS A CA 1
ATOM 694 C C . LYS A 1 125 ? 3.441 -5.170 19.481 1.000 47.961 103 LYS A C 1
ATOM 695 O O . LYS A 1 125 ? 2.842 -5.838 18.626 1.000 50.067 103 LYS A O 1
ATOM 701 N N . VAL A 1 126 ? 4.686 -4.742 19.338 1.000 45.790 104 VAL A N 1
ATOM 702 C CA . VAL A 1 126 ? 5.566 -5.177 18.220 1.000 46.306 104 VAL A CA 1
ATOM 703 C C . VAL A 1 126 ? 5.641 -6.708 18.194 1.000 46.032 104 VAL A C 1
ATOM 704 O O . VAL A 1 126 ? 5.441 -7.293 17.120 1.000 43.924 104 VAL A O 1
ATOM 708 N N . TRP A 1 127 ? 5.878 -7.341 19.345 1.000 47.506 105 TRP A N 1
ATOM 709 C CA . TRP A 1 127 ? 6.007 -8.816 19.439 1.000 48.522 105 TRP A CA 1
ATOM 710 C C . TRP A 1 127 ? 4.697 -9.474 18.999 1.000 49.327 105 TRP A C 1
ATOM 711 O O . TRP A 1 127 ? 4.760 -10.448 18.243 1.000 49.237 105 TRP A O 1
ATOM 722 N N . LYS A 1 128 ? 3.552 -8.963 19.454 1.000 53.509 106 LYS A N 1
ATOM 723 C CA . LYS A 1 128 ? 2.224 -9.533 19.106 1.000 55.380 106 LYS A CA 1
ATOM 724 C C . LYS A 1 128 ? 1.986 -9.334 17.607 1.000 54.375 106 LYS A C 1
ATOM 725 O O . LYS A 1 128 ? 1.459 -10.265 16.959 1.000 54.428 106 LYS A O 1
ATOM 731 N N . GLU A 1 129 ? 2.420 -8.193 17.067 1.000 52.130 107 GLU A N 1
ATOM 732 C CA . GLU A 1 129 ? 2.324 -7.877 15.621 1.000 51.414 107 GLU A CA 1
ATOM 733 C C . GLU A 1 129 ? 3.173 -8.884 14.857 1.000 50.859 107 GLU A C 1
ATOM 734 O O . GLU A 1 129 ? 2.623 -9.535 13.951 1.000 52.417 107 GLU A O 1
ATOM 740 N N . LEU A 1 130 ? 4.449 -9.046 15.228 1.000 49.998 108 LEU A N 1
ATOM 741 C CA . LEU A 1 130 ? 5.313 -10.074 14.588 1.000 49.245 108 LEU A CA 1
ATOM 742 C C . LEU A 1 130 ? 4.605 -11.435 14.606 1.000 51.146 108 LEU A C 1
ATOM 743 O O . LEU A 1 130 ? 4.533 -12.049 13.526 1.000 54.272 108 LEU A O 1
ATOM 748 N N . GLN A 1 131 ? 4.133 -11.903 15.766 1.000 51.893 109 GLN A N 1
ATOM 749 C CA . GLN A 1 131 ? 3.482 -13.236 15.923 1.000 56.894 109 GLN A CA 1
ATOM 750 C C . GLN A 1 131 ? 2.289 -13.349 14.970 1.000 58.868 109 GLN A C 1
ATOM 751 O O . GLN A 1 131 ? 2.097 -14.436 14.350 1.000 62.150 109 GLN A O 1
ATOM 757 N N . GLU A 1 132 ? 1.477 -12.285 14.925 1.000 58.354 110 GLU A N 1
ATOM 758 C CA . GLU A 1 132 ? 0.233 -12.251 14.132 1.000 61.326 110 GLU A CA 1
ATOM 759 C C . GLU A 1 132 ? 0.572 -12.325 12.647 1.000 59.791 110 GLU A C 1
ATOM 760 O O . GLU A 1 132 ? -0.093 -13.120 11.936 1.000 61.431 110 GLU A O 1
ATOM 766 N N . MET A 1 133 ? 1.522 -11.498 12.189 1.000 54.872 111 MET A N 1
ATOM 767 C CA . MET A 1 133 ? 1.952 -11.500 10.766 1.000 55.512 111 MET A CA 1
ATOM 768 C C . MET A 1 133 ? 2.479 -12.895 10.439 1.000 56.870 111 MET A C 1
ATOM 769 O O . MET A 1 133 ? 2.124 -13.424 9.379 1.000 57.817 111 MET A O 1
ATOM 774 N N . ASN A 1 134 ? 3.338 -13.432 11.301 1.000 54.838 112 ASN A N 1
ATOM 775 C CA . ASN A 1 134 ? 4.085 -14.685 11.018 1.000 55.651 112 ASN A CA 1
ATOM 776 C C . ASN A 1 134 ? 3.095 -15.846 10.923 1.000 58.407 112 ASN A C 1
ATOM 777 O O . ASN A 1 134 ? 3.437 -16.813 10.276 1.000 60.528 112 ASN A O 1
ATOM 782 N N . SER A 1 135 ? 1.900 -15.713 11.496 1.000 61.876 113 SER A N 1
ATOM 783 C CA . SER A 1 135 ? 0.853 -16.765 11.512 1.000 67.342 113 SER A CA 1
ATOM 784 C C . SER A 1 135 ? 0.118 -16.858 10.162 1.000 70.085 113 SER A C 1
ATOM 785 O O . SER A 1 135 ? -0.446 -17.934 9.887 1.000 73.714 113 SER A O 1
ATOM 788 N N . VAL A 1 136 ? 0.121 -15.790 9.352 1.000 69.693 114 VAL A N 1
ATOM 789 C CA . VAL A 1 136 ? -0.889 -15.555 8.269 1.000 73.880 114 VAL A CA 1
ATOM 790 C C . VAL A 1 136 ? -0.765 -16.629 7.182 1.000 79.352 114 VAL A C 1
ATOM 791 O O . VAL A 1 136 ? 0.380 -16.931 6.771 1.000 72.643 114 VAL A O 1
ATOM 795 N N . LYS A 1 137 ? -1.929 -17.112 6.719 1.000 88.763 115 LYS A N 1
ATOM 796 C CA . LYS A 1 137 ? -2.134 -18.320 5.869 1.000 95.238 115 LYS A CA 1
ATOM 797 C C . LYS A 1 137 ? -1.679 -18.005 4.435 1.000 96.719 115 LYS A C 1
ATOM 798 O O . LYS A 1 137 ? -2.466 -17.437 3.634 1.000 98.293 115 LYS A O 1
ATOM 804 N N . VAL A 1 138 ? -0.439 -18.386 4.136 1.000 95.696 116 VAL A N 1
ATOM 805 C CA . VAL A 1 138 ? 0.256 -18.188 2.832 1.000 93.430 116 VAL A CA 1
ATOM 806 C C . VAL A 1 138 ? -0.518 -18.891 1.690 1.000 92.148 116 VAL A C 1
ATOM 807 O O . VAL A 1 138 ? -0.403 -18.429 0.527 1.000 87.513 116 VAL A O 1
ATOM 811 N N . LYS A 1 139 ? -1.308 -19.932 1.994 1.000 91.779 117 LYS A N 1
ATOM 812 C CA . LYS A 1 139 ? -1.983 -20.809 0.986 1.000 94.048 117 LYS A CA 1
ATOM 813 C C . LYS A 1 139 ? -3.438 -20.367 0.764 1.000 94.943 117 LYS A C 1
ATOM 814 O O . LYS A 1 139 ? -4.218 -21.165 0.218 1.000 96.983 117 LYS A O 1
ATOM 820 N N . ASN A 1 140 ? -3.779 -19.136 1.157 1.000 94.311 118 ASN A N 1
ATOM 821 C CA . ASN A 1 140 ? -5.145 -18.558 1.065 1.000 97.641 118 ASN A CA 1
ATOM 822 C C . ASN A 1 140 ? -5.192 -17.556 -0.093 1.000 95.677 118 ASN A C 1
ATOM 823 O O . ASN A 1 140 ? -4.233 -16.772 -0.225 1.000 91.672 118 ASN A O 1
ATOM 828 N N . GLY A 1 141 ? -6.280 -17.564 -0.871 1.000 97.388 119 GLY A N 1
ATOM 829 C CA . GLY A 1 141 ? -6.464 -16.697 -2.054 1.000 95.417 119 GLY A CA 1
ATOM 830 C C . GLY A 1 141 ? -6.432 -15.222 -1.689 1.000 91.722 119 GLY A C 1
ATOM 831 O O . GLY A 1 141 ? -5.645 -14.471 -2.303 1.000 90.914 119 GLY A O 1
ATOM 832 N N . THR A 1 142 ? -7.254 -14.815 -0.719 1.000 91.798 120 THR A N 1
ATOM 833 C CA . THR A 1 142 ? -7.377 -13.406 -0.252 1.000 89.255 120 THR A CA 1
ATOM 834 C C . THR A 1 142 ? -6.006 -12.907 0.211 1.000 85.629 120 THR A C 1
ATOM 835 O O . THR A 1 142 ? -5.648 -11.755 -0.145 1.000 85.702 120 THR A O 1
ATOM 839 N N . ILE A 1 143 ? -5.272 -13.727 0.971 1.000 81.976 121 ILE A N 1
ATOM 840 C CA . ILE A 1 143 ? -3.917 -13.360 1.473 1.000 77.936 121 ILE A CA 1
ATOM 841 C C . ILE A 1 143 ? -2.969 -13.300 0.277 1.000 73.925 121 ILE A C 1
ATOM 842 O O . ILE A 1 143 ? -2.227 -12.322 0.187 1.000 71.153 121 ILE A O 1
ATOM 847 N N . ARG A 1 144 ? -3.011 -14.283 -0.620 1.000 75.033 122 ARG A N 1
ATOM 848 C CA . ARG A 1 144 ? -2.242 -14.240 -1.892 1.000 74.885 122 ARG A CA 1
ATOM 849 C C . ARG A 1 144 ? -2.472 -12.880 -2.569 1.000 68.853 122 ARG A C 1
ATOM 850 O O . ARG A 1 144 ? -1.489 -12.198 -2.858 1.000 61.302 122 ARG A O 1
ATOM 858 N N . GLY A 1 145 ? -3.734 -12.524 -2.815 1.000 69.143 123 GLY A N 1
ATOM 859 C CA . GLY A 1 145 ? -4.123 -11.303 -3.551 1.000 68.482 123 GLY A CA 1
ATOM 860 C C . GLY A 1 145 ? -3.660 -10.060 -2.819 1.000 65.031 123 GLY A C 1
ATOM 861 O O . GLY A 1 145 ? -2.875 -9.275 -3.400 1.000 65.410 123 GLY A O 1
ATOM 862 N N . GLY A 1 146 ? -4.078 -9.932 -1.557 1.000 62.992 124 GLY A N 1
ATOM 863 C CA . GLY A 1 146 ? -3.621 -8.869 -0.643 1.000 59.191 124 GLY A CA 1
ATOM 864 C C . GLY A 1 146 ? -2.111 -8.747 -0.627 1.000 55.115 124 GLY A C 1
ATOM 865 O O . GLY A 1 146 ? -1.596 -7.615 -0.609 1.000 53.370 124 GLY A O 1
ATOM 866 N N . ALA A 1 147 ? -1.402 -9.876 -0.601 1.000 52.659 125 ALA A N 1
ATOM 867 C CA . ALA A 1 147 ? 0.076 -9.924 -0.517 1.000 49.761 125 ALA A CA 1
ATOM 868 C C . ALA A 1 147 ? 0.695 -9.403 -1.819 1.000 47.595 125 ALA A C 1
ATOM 869 O O . ALA A 1 147 ? 1.667 -8.622 -1.742 1.000 45.969 125 ALA A O 1
ATOM 871 N N . LEU A 1 148 ? 0.189 -9.837 -2.973 1.000 49.840 126 LEU A N 1
ATOM 872 C CA . LEU A 1 148 ? 0.650 -9.337 -4.302 1.000 53.062 126 LEU A CA 1
ATOM 873 C C . LEU A 1 148 ? 0.416 -7.826 -4.422 1.000 52.372 126 LEU A C 1
ATOM 874 O O . LEU A 1 148 ? 1.357 -7.108 -4.856 1.000 49.530 126 LEU A O 1
ATOM 879 N N . ASN A 1 149 ? -0.770 -7.345 -4.027 1.000 56.515 127 ASN A N 1
ATOM 880 C CA . ASN A 1 149 ? -1.101 -5.888 -3.999 1.000 56.391 127 ASN A CA 1
ATOM 881 C C . ASN A 1 149 ? -0.047 -5.139 -3.164 1.000 56.159 127 ASN A C 1
ATOM 882 O O . ASN A 1 149 ? 0.401 -4.052 -3.596 1.000 56.207 127 ASN A O 1
ATOM 887 N N . ASP A 1 150 ? 0.364 -5.704 -2.030 1.000 55.946 128 ASP A N 1
ATOM 888 C CA . ASP A 1 150 ? 1.157 -4.968 -1.006 1.000 55.912 128 ASP A CA 1
ATOM 889 C C . ASP A 1 150 ? 2.669 -5.097 -1.240 1.000 52.348 128 ASP A C 1
ATOM 890 O O . ASP A 1 150 ? 3.407 -4.394 -0.539 1.000 52.543 128 ASP A O 1
ATOM 895 N N . PHE A 1 151 ? 3.107 -5.909 -2.205 1.000 51.683 129 PHE A N 1
ATOM 896 C CA . PHE A 1 151 ? 4.514 -6.369 -2.310 1.000 49.011 129 PHE A CA 1
ATOM 897 C C . PHE A 1 151 ? 5.442 -5.192 -2.597 1.000 50.206 129 PHE A C 1
ATOM 898 O O . PHE A 1 151 ? 6.535 -5.106 -1.981 1.000 48.711 129 PHE A O 1
ATOM 906 N N . LEU A 1 152 ? 5.086 -4.343 -3.557 1.000 50.124 130 LEU A N 1
ATOM 907 C CA . LEU A 1 152 ? 6.043 -3.296 -4.018 1.000 53.546 130 LEU A CA 1
ATOM 908 C C . LEU A 1 152 ? 6.194 -2.244 -2.922 1.000 50.706 130 LEU A C 1
ATOM 909 O O . LEU A 1 152 ? 7.314 -1.760 -2.716 1.000 49.106 130 LEU A O 1
ATOM 914 N N . MET A 1 153 ? 5.117 -1.938 -2.202 1.000 52.791 131 MET A N 1
ATOM 915 C CA . MET A 1 153 ? 5.192 -0.992 -1.050 1.000 51.348 131 MET A CA 1
ATOM 916 C C . MET A 1 153 ? 6.131 -1.590 0.007 1.000 48.424 131 MET A C 1
ATOM 917 O O . MET A 1 153 ? 7.080 -0.923 0.434 1.000 51.777 131 MET A O 1
ATOM 922 N N . VAL A 1 154 ? 5.880 -2.833 0.400 1.000 47.456 132 VAL A N 1
ATOM 923 C CA . VAL A 1 154 ? 6.741 -3.583 1.365 1.000 45.140 132 VAL A CA 1
ATOM 924 C C . VAL A 1 154 ? 8.192 -3.560 0.862 1.000 45.466 132 VAL A C 1
ATOM 925 O O . VAL A 1 154 ? 9.096 -3.218 1.647 1.000 43.684 132 VAL A O 1
ATOM 929 N N . PHE A 1 155 ? 8.413 -3.886 -0.413 1.000 47.772 133 PHE A N 1
ATOM 930 C CA . PHE A 1 155 ? 9.773 -4.080 -0.973 1.000 50.253 133 PHE A CA 1
ATOM 931 C C . PHE A 1 155 ? 10.513 -2.737 -1.009 1.000 53.764 133 PHE A C 1
ATOM 932 O O . PHE A 1 155 ? 11.736 -2.678 -0.684 1.000 54.341 133 PHE A O 1
ATOM 940 N N . ASP A 1 156 ? 9.800 -1.685 -1.414 1.000 52.738 134 ASP A N 1
ATOM 941 C CA . ASP A 1 156 ? 10.326 -0.301 -1.440 1.000 55.746 134 ASP A CA 1
ATOM 942 C C . ASP A 1 156 ? 10.768 0.107 -0.030 1.000 56.009 134 ASP A C 1
ATOM 943 O O . ASP A 1 156 ? 11.922 0.637 0.142 1.000 52.785 134 ASP A O 1
ATOM 948 N N . ARG A 1 157 ? 9.888 -0.071 0.958 1.000 52.827 135 ARG A N 1
ATOM 949 C CA . ARG A 1 157 ? 10.186 0.390 2.342 1.000 52.083 135 ARG A CA 1
ATOM 950 C C . ARG A 1 157 ? 11.324 -0.451 2.941 1.000 49.464 135 ARG A C 1
ATOM 951 O O . ARG A 1 157 ? 12.163 0.094 3.690 1.000 50.985 135 ARG A O 1
ATOM 959 N N . ALA A 1 158 ? 11.391 -1.727 2.593 1.000 50.127 136 ALA A N 1
ATOM 960 C CA . ALA A 1 158 ? 12.434 -2.655 3.079 1.000 50.403 136 ALA A CA 1
ATOM 961 C C . ALA A 1 158 ? 13.780 -2.307 2.425 1.000 52.759 136 ALA A C 1
ATOM 962 O O . ALA A 1 158 ? 14.793 -2.447 3.107 1.000 54.751 136 ALA A O 1
ATOM 964 N N . SER A 1 159 ? 13.783 -1.815 1.181 1.000 53.259 137 SER A N 1
ATOM 965 C CA . SER A 1 159 ? 14.996 -1.383 0.431 1.000 56.217 137 SER A CA 1
ATOM 966 C C . SER A 1 159 ? 15.551 -0.097 1.030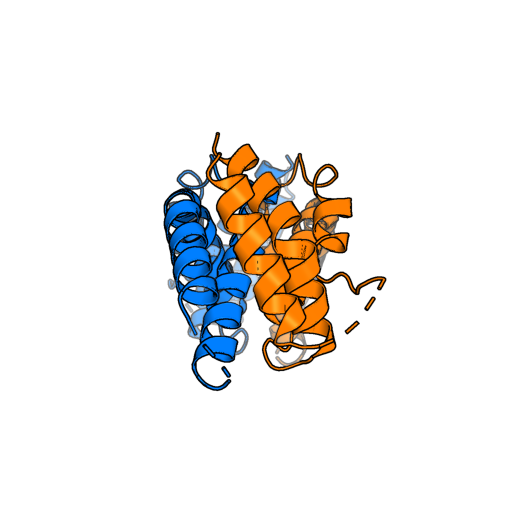 1.000 59.799 137 SER A C 1
ATOM 967 O O . SER A 1 159 ? 16.773 -0.022 1.210 1.000 66.208 137 SER A O 1
ATOM 970 N N . THR A 1 160 ? 14.686 0.884 1.300 1.000 58.594 138 THR A N 1
ATOM 971 C CA . THR A 1 160 ? 15.104 2.214 1.810 1.000 58.289 138 THR A CA 1
ATOM 972 C C . THR A 1 160 ? 15.586 2.047 3.258 1.000 58.899 138 THR A C 1
ATOM 973 O O . THR A 1 160 ? 16.413 2.867 3.675 1.000 60.594 138 THR A O 1
ATOM 977 N N . GLU A 1 161 ? 15.105 1.034 3.996 1.000 58.454 139 GLU A N 1
ATOM 978 C CA . GLU A 1 161 ? 15.584 0.715 5.374 1.000 59.162 139 GLU A CA 1
ATOM 979 C C . GLU A 1 161 ? 17.109 0.528 5.376 1.000 62.494 139 GLU A C 1
ATOM 980 O O . GLU A 1 161 ? 17.763 0.953 6.360 1.000 65.982 139 GLU A O 1
ATOM 986 N N . LYS A 1 162 ? 17.637 -0.111 4.334 1.000 62.434 140 LYS A N 1
ATOM 987 C CA . LYS A 1 162 ? 19.088 -0.390 4.145 1.000 66.863 140 LYS A CA 1
ATOM 988 C C . LYS A 1 162 ? 19.686 0.481 3.013 1.000 70.630 140 LYS A C 1
ATOM 989 O O . LYS A 1 162 ? 20.914 0.495 2.908 1.000 75.270 140 LYS A O 1
ATOM 995 N N . HIS A 1 163 ? 18.868 1.200 2.216 1.000 72.556 141 HIS A N 1
ATOM 996 C CA . HIS A 1 163 ? 19.277 2.070 1.068 1.000 76.080 141 HIS A CA 1
ATOM 997 C C . HIS A 1 163 ? 19.981 1.233 -0.010 1.000 76.009 141 HIS A C 1
ATOM 998 O O . HIS A 1 163 ? 19.318 0.409 -0.644 1.000 70.643 141 HIS A O 1
ATOM 1005 N N . SER B 1 32 ? 18.113 -0.672 46.387 1.000 95.104 10 SER B N 1
ATOM 1006 C CA . SER B 1 32 ? 17.398 -0.671 47.709 1.000 96.485 10 SER B CA 1
ATOM 1007 C C . SER B 1 32 ? 16.196 -1.622 47.638 1.000 96.241 10 SER B C 1
ATOM 1008 O O . SER B 1 32 ? 15.962 -2.402 48.592 1.000 95.246 10 SER B O 1
ATOM 1011 N N . GLU B 1 33 ? 15.446 -1.529 46.538 1.000 95.890 11 GLU B N 1
ATOM 1012 C CA . GLU B 1 33 ? 14.462 -2.552 46.095 1.000 94.072 11 GLU B CA 1
ATOM 1013 C C . GLU B 1 33 ? 15.217 -3.862 45.806 1.000 88.703 11 GLU B C 1
ATOM 1014 O O . GLU B 1 33 ? 14.689 -4.932 46.135 1.000 83.428 11 GLU B O 1
ATOM 1020 N N . MET B 1 34 ? 16.429 -3.742 45.246 1.000 88.919 12 MET B N 1
ATOM 1021 C CA . MET B 1 34 ? 17.284 -4.857 44.750 1.000 84.631 12 MET B CA 1
ATOM 1022 C C . MET B 1 34 ? 17.525 -5.875 45.870 1.000 78.104 12 MET B C 1
ATOM 1023 O O . MET B 1 34 ? 17.422 -7.086 45.591 1.000 68.400 12 MET B O 1
ATOM 1028 N N . THR B 1 35 ? 17.809 -5.405 47.088 1.000 76.041 13 THR B N 1
ATOM 1029 C CA . THR B 1 35 ? 18.077 -6.266 48.276 1.000 75.156 13 THR B CA 1
ATOM 1030 C C . THR B 1 35 ? 16.862 -7.165 48.541 1.000 71.959 13 THR B C 1
ATOM 1031 O O . THR B 1 35 ? 17.034 -8.391 48.729 1.000 68.403 13 THR B O 1
ATOM 1035 N N . HIS B 1 36 ? 15.672 -6.561 48.572 1.000 74.633 14 HIS B N 1
ATOM 1036 C CA . HIS B 1 36 ? 14.367 -7.263 48.711 1.000 73.275 14 HIS B CA 1
ATOM 1037 C C . HIS B 1 36 ? 14.315 -8.403 47.685 1.000 69.487 14 HIS B C 1
ATOM 1038 O O . HIS B 1 36 ? 14.073 -9.572 48.090 1.000 68.437 14 HIS B O 1
ATOM 1045 N N . LEU B 1 37 ? 14.594 -8.084 46.413 1.000 67.763 15 LEU B N 1
ATOM 1046 C CA . LEU B 1 37 ? 14.541 -9.051 45.277 1.000 64.868 15 LEU B CA 1
ATOM 1047 C C . LEU B 1 37 ? 15.552 -10.175 45.510 1.000 62.392 15 LEU B C 1
ATOM 1048 O O . LEU B 1 37 ? 15.166 -11.350 45.338 1.000 59.947 15 LEU B O 1
ATOM 1053 N N . GLU B 1 38 ? 16.778 -9.832 45.927 1.000 62.339 16 GLU B N 1
ATOM 1054 C CA . GLU B 1 38 ? 17.857 -10.822 46.217 1.000 63.597 16 GLU B CA 1
ATOM 1055 C C . GLU B 1 38 ? 17.344 -11.841 47.236 1.000 62.513 16 GLU B C 1
ATOM 1056 O O . GLU B 1 38 ? 17.534 -13.052 46.998 1.000 62.442 16 GLU B O 1
ATOM 1062 N N . THR B 1 39 ? 16.708 -11.357 48.311 1.000 64.134 17 THR B N 1
ATOM 1063 C CA . THR B 1 39 ? 16.130 -12.178 49.411 1.000 64.900 17 THR B CA 1
ATOM 1064 C C . THR B 1 39 ? 15.078 -13.144 48.852 1.000 62.294 17 THR B C 1
ATOM 1065 O O . THR B 1 39 ? 15.153 -14.358 49.184 1.000 58.173 17 THR B O 1
ATOM 1069 N N . ASN B 1 40 ? 14.152 -12.635 48.021 1.000 64.563 18 ASN B N 1
ATOM 1070 C CA . ASN B 1 40 ? 13.061 -13.446 47.413 1.000 64.121 18 ASN B CA 1
ATOM 1071 C C . ASN B 1 40 ? 13.658 -14.572 46.558 1.000 61.573 18 ASN B C 1
ATOM 1072 O O . ASN B 1 40 ? 13.198 -15.710 46.705 1.000 60.315 18 ASN B O 1
ATOM 1077 N N . ILE B 1 41 ? 14.655 -14.278 45.714 1.000 62.384 19 ILE B N 1
ATOM 1078 C CA . ILE B 1 41 ? 15.314 -15.273 44.802 1.000 62.202 19 ILE B CA 1
ATOM 1079 C C . ILE B 1 41 ? 15.978 -16.374 45.637 1.000 64.010 19 ILE B C 1
ATOM 1080 O O . ILE B 1 41 ? 15.784 -17.576 45.297 1.000 65.463 19 ILE B O 1
ATOM 1085 N N . HIS B 1 42 ? 16.766 -15.987 46.650 1.000 66.437 20 HIS B N 1
ATOM 1086 C CA . HIS B 1 42 ? 17.494 -16.927 47.544 1.000 67.719 20 HIS B CA 1
ATOM 1087 C C . HIS B 1 42 ? 16.488 -17.895 48.181 1.000 68.219 20 HIS B C 1
ATOM 1088 O O . HIS B 1 42 ? 16.590 -19.128 47.928 1.000 69.219 20 HIS B O 1
ATOM 1095 N N . SER B 1 43 ? 15.545 -17.354 48.957 1.000 68.835 21 SER B N 1
ATOM 1096 C CA . SER B 1 43 ? 14.534 -18.139 49.716 1.000 72.519 21 SER B CA 1
ATOM 1097 C C . SER B 1 43 ? 13.753 -19.040 48.756 1.000 71.582 21 SER B C 1
ATOM 1098 O O . SER B 1 43 ? 13.376 -20.157 49.160 1.000 73.651 21 SER B O 1
ATOM 1101 N N . LEU B 1 44 ? 13.537 -18.563 47.529 1.000 70.616 22 LEU B N 1
ATOM 1102 C CA . LEU B 1 44 ? 12.794 -19.295 46.473 1.000 72.838 22 LEU B CA 1
ATOM 1103 C C . LEU B 1 44 ? 13.638 -20.480 45.989 1.000 72.917 22 LEU B C 1
ATOM 1104 O O . LEU B 1 44 ? 13.056 -21.565 45.817 1.000 73.898 22 LEU B O 1
ATOM 1109 N N . GLN B 1 45 ? 14.950 -20.282 45.810 1.000 72.364 23 GLN B N 1
ATOM 1110 C CA . GLN B 1 45 ? 15.905 -21.325 45.345 1.000 74.946 23 GLN B CA 1
ATOM 1111 C C . GLN B 1 45 ? 16.099 -22.381 46.432 1.000 80.412 23 GLN B C 1
ATOM 1112 O O . GLN B 1 45 ? 16.379 -23.565 46.081 1.000 85.260 23 GLN B O 1
ATOM 1118 N N . GLU B 1 46 ? 16.008 -21.950 47.695 1.000 84.234 24 GLU B N 1
ATOM 1119 C CA . GLU B 1 46 ? 16.073 -22.852 48.870 1.000 89.516 24 GLU B CA 1
ATOM 1120 C C . GLU B 1 46 ? 14.884 -23.817 48.801 1.000 91.032 24 GLU B C 1
ATOM 1121 O O . GLU B 1 46 ? 15.119 -25.027 48.948 1.000 92.874 24 GLU B O 1
ATOM 1127 N N . HIS B 1 47 ? 13.671 -23.312 48.547 1.000 90.132 25 HIS B N 1
ATOM 1128 C CA . HIS B 1 47 ? 12.427 -24.135 48.552 1.000 93.072 25 HIS B CA 1
ATOM 1129 C C . HIS B 1 47 ? 12.346 -24.968 47.263 1.000 96.256 25 HIS B C 1
ATOM 1130 O O . HIS B 1 47 ? 11.687 -26.015 47.319 1.000 103.752 25 HIS B O 1
ATOM 1137 N N . TYR B 1 48 ? 13.031 -24.573 46.180 1.000 97.246 26 TYR B N 1
ATOM 1138 C CA . TYR B 1 48 ? 13.081 -25.327 44.894 1.000 98.338 26 TYR B CA 1
ATOM 1139 C C . TYR B 1 48 ? 14.492 -25.907 44.685 1.000 98.138 26 TYR B C 1
ATOM 1140 O O . TYR B 1 48 ? 15.042 -25.771 43.586 1.000 97.162 26 TYR B O 1
ATOM 1149 N N . LYS B 1 49 ? 15.071 -26.551 45.701 1.000 98.946 27 LYS B N 1
ATOM 1150 C CA . LYS B 1 49 ? 16.271 -27.407 45.518 1.000 102.218 27 LYS B CA 1
ATOM 1151 C C . LYS B 1 49 ? 15.802 -28.794 45.070 1.000 104.978 27 LYS B C 1
ATOM 1152 O O . LYS B 1 49 ? 16.359 -29.279 44.069 1.000 106.184 27 LYS B O 1
ATOM 1158 N N . VAL B 1 56 ? 27.981 -23.795 40.048 1.000 81.473 34 VAL B N 1
ATOM 1159 C CA . VAL B 1 56 ? 26.886 -23.910 41.060 1.000 80.283 34 VAL B CA 1
ATOM 1160 C C . VAL B 1 56 ? 25.580 -24.158 40.295 1.000 79.952 34 VAL B C 1
ATOM 1161 O O . VAL B 1 56 ? 25.044 -25.273 40.399 1.000 82.960 34 VAL B O 1
ATOM 1165 N N . SER B 1 57 ? 25.117 -23.161 39.528 1.000 76.801 35 SER B N 1
ATOM 1166 C CA . SER B 1 57 ? 23.732 -23.066 39.000 1.000 73.593 35 SER B CA 1
ATOM 1167 C C . SER B 1 57 ? 23.731 -23.162 37.471 1.000 72.985 35 SER B C 1
ATOM 1168 O O . SER B 1 57 ? 24.814 -23.098 36.854 1.000 71.027 35 SER B O 1
ATOM 1171 N N . LYS B 1 58 ? 22.533 -23.327 36.902 1.000 72.098 36 LYS B N 1
ATOM 1172 C CA . LYS B 1 58 ? 22.268 -23.258 35.444 1.000 71.459 36 LYS B CA 1
ATOM 1173 C C . LYS B 1 58 ? 21.920 -21.817 35.072 1.000 65.642 36 LYS B C 1
ATOM 1174 O O . LYS B 1 58 ? 21.569 -21.010 35.959 1.000 66.437 36 LYS B O 1
ATOM 1180 N N . SER B 1 59 ? 21.936 -21.541 33.775 1.000 65.092 37 SER B N 1
ATOM 1181 C CA . SER B 1 59 ? 21.681 -20.204 33.183 1.000 61.910 37 SER B CA 1
ATOM 1182 C C . SER B 1 59 ? 20.862 -20.387 31.901 1.000 60.065 37 SER B C 1
ATOM 1183 O O . SER B 1 59 ? 21.187 -21.293 31.113 1.000 61.971 37 SER B O 1
ATOM 1186 N N . VAL B 1 60 ? 19.815 -19.579 31.740 1.000 56.625 38 VAL B N 1
ATOM 1187 C CA . VAL B 1 60 ? 18.756 -19.680 30.691 1.000 54.891 38 VAL B CA 1
ATOM 1188 C C . VAL B 1 60 ? 18.708 -18.371 29.882 1.000 51.306 38 VAL B C 1
ATOM 1189 O O . VAL B 1 60 ? 18.660 -18.438 28.655 1.000 50.172 38 VAL B O 1
ATOM 1193 N N . PHE B 1 61 ? 18.759 -17.216 30.541 1.000 48.801 39 PHE B N 1
ATOM 1194 C CA . PHE B 1 61 ? 18.689 -15.874 29.921 1.000 47.493 39 PHE B CA 1
ATOM 1195 C C . PHE B 1 61 ? 20.059 -15.197 29.817 1.000 47.466 39 PHE B C 1
ATOM 1196 O O . PHE B 1 61 ? 20.243 -14.412 28.888 1.000 48.522 39 PHE B O 1
ATOM 1204 N N . VAL B 1 62 ? 21.014 -15.470 30.708 1.000 53.025 40 VAL B N 1
ATOM 1205 C CA . VAL B 1 62 ? 22.353 -14.794 30.628 1.000 53.406 40 VAL B CA 1
ATOM 1206 C C . VAL B 1 62 ? 22.963 -15.033 29.247 1.000 51.654 40 VAL B C 1
ATOM 1207 O O . VAL B 1 62 ? 23.477 -14.086 28.656 1.000 52.920 40 VAL B O 1
ATOM 1211 N N . PRO B 1 63 ? 22.884 -16.239 28.633 1.000 50.122 41 PRO B N 1
ATOM 1212 C CA . PRO B 1 63 ? 23.406 -16.418 27.272 1.000 49.343 41 PRO B CA 1
ATOM 1213 C C . PRO B 1 63 ? 22.808 -15.467 26.228 1.000 48.485 41 PRO B C 1
ATOM 1214 O O . PRO B 1 63 ? 23.498 -15.163 25.282 1.000 50.946 41 PRO B O 1
ATOM 1218 N N . HIS B 1 64 ? 21.544 -15.055 26.403 1.000 46.395 42 HIS B N 1
ATOM 1219 C CA . HIS B 1 64 ? 20.884 -14.015 25.578 1.000 43.750 42 HIS B CA 1
ATOM 1220 C C . HIS B 1 64 ? 21.431 -12.634 25.935 1.000 42.681 42 HIS B C 1
ATOM 1221 O O . HIS B 1 64 ? 21.671 -11.860 25.008 1.000 40.352 42 HIS B O 1
ATOM 1228 N N . LEU B 1 65 ? 21.600 -12.329 27.225 1.000 43.353 43 LEU B N 1
ATOM 1229 C CA . LEU B 1 65 ? 22.227 -11.059 27.681 1.000 47.006 43 LEU B CA 1
ATOM 1230 C C . LEU B 1 65 ? 23.659 -10.964 27.094 1.000 50.019 43 LEU B C 1
ATOM 1231 O O . LEU B 1 65 ? 24.077 -9.862 26.677 1.000 49.764 43 LEU B O 1
ATOM 1236 N N . ASN B 1 66 ? 24.354 -12.096 26.958 1.000 50.840 44 ASN B N 1
ATOM 1237 C CA . ASN B 1 66 ? 25.779 -12.144 26.498 1.000 54.393 44 ASN B CA 1
ATOM 1238 C C . ASN B 1 66 ? 25.896 -11.726 25.024 1.000 54.962 44 ASN B C 1
ATOM 1239 O O . ASN B 1 66 ? 27.018 -11.508 24.577 1.000 57.052 44 ASN B O 1
ATOM 1244 N N . GLN B 1 67 ? 24.788 -11.589 24.293 1.000 54.986 45 GLN B N 1
ATOM 1245 C CA . GLN B 1 67 ? 24.816 -11.305 22.828 1.000 54.575 45 GLN B CA 1
ATOM 1246 C C . GLN B 1 67 ? 24.042 -10.020 22.520 1.000 53.325 45 GLN B C 1
ATOM 1247 O O . GLN B 1 67 ? 23.862 -9.730 21.320 1.000 54.225 45 GLN B O 1
ATOM 1253 N N . LEU B 1 68 ? 23.717 -9.237 23.547 1.000 54.535 46 LEU B N 1
ATOM 1254 C CA . LEU B 1 68 ? 22.763 -8.102 23.494 1.000 56.425 46 LEU B CA 1
ATOM 1255 C C . LEU B 1 68 ? 23.434 -6.853 22.919 1.000 59.157 46 LEU B C 1
ATOM 1256 O O . LEU B 1 68 ? 22.733 -6.138 22.208 1.000 59.989 46 LEU B O 1
ATOM 1261 N N . ASN B 1 69 ? 24.708 -6.560 23.234 1.000 63.505 47 ASN B N 1
ATOM 1262 C CA . ASN B 1 69 ? 25.391 -5.311 22.779 1.000 65.524 47 ASN B CA 1
ATOM 1263 C C . ASN B 1 69 ? 25.616 -5.365 21.268 1.000 63.460 47 ASN B C 1
ATOM 1264 O O . ASN B 1 69 ? 25.556 -4.309 20.619 1.000 65.432 47 ASN B O 1
ATOM 1269 N N . SER B 1 70 ? 25.877 -6.556 20.738 1.000 63.302 48 SER B N 1
ATOM 1270 C CA . SER B 1 70 ? 26.055 -6.825 19.292 1.000 65.031 48 SER B CA 1
ATOM 1271 C C . SER B 1 70 ? 24.771 -6.505 18.502 1.000 64.216 48 SER B C 1
ATOM 1272 O O . SER B 1 70 ? 24.821 -6.546 17.262 1.000 66.282 48 SER B O 1
ATOM 1275 N N . LYS B 1 71 ? 23.659 -6.208 19.180 1.000 64.031 49 LYS B N 1
ATOM 1276 C CA . LYS B 1 71 ? 22.324 -5.955 18.563 1.000 63.721 49 LYS B CA 1
ATOM 1277 C C . LYS B 1 71 ? 21.949 -4.477 18.703 1.000 66.674 49 LYS B C 1
ATOM 1278 O O . LYS B 1 71 ? 20.762 -4.130 18.485 1.000 68.582 49 LYS B O 1
ATOM 1284 N N . ALA B 1 72 ? 22.932 -3.635 19.031 1.000 68.953 50 ALA B N 1
ATOM 1285 C CA . ALA B 1 72 ? 22.759 -2.190 19.282 1.000 69.761 50 ALA B CA 1
ATOM 1286 C C . ALA B 1 72 ? 22.126 -1.522 18.055 1.000 67.877 50 ALA B C 1
ATOM 1287 O O . ALA B 1 72 ? 21.372 -0.543 18.258 1.000 67.195 50 ALA B O 1
ATOM 1289 N N . SER B 1 73 ? 22.419 -2.023 16.844 1.000 65.624 51 SER B N 1
ATOM 1290 C CA . SER B 1 73 ? 22.014 -1.403 15.552 1.000 66.650 51 SER B CA 1
ATOM 1291 C C . SER B 1 73 ? 20.562 -1.767 15.206 1.000 62.665 51 SER B C 1
ATOM 1292 O O . SER B 1 73 ? 19.859 -0.913 14.651 1.000 61.252 51 SER B O 1
ATOM 1295 N N . CYS B 1 74 ? 20.162 -3.005 15.506 1.000 59.841 52 CYS B N 1
ATOM 1296 C CA . CYS B 1 74 ? 18.862 -3.635 15.143 1.000 56.057 52 CYS B CA 1
ATOM 1297 C C . CYS B 1 74 ? 17.681 -2.813 15.662 1.000 52.762 52 CYS B C 1
ATOM 1298 O O . CYS B 1 74 ? 17.580 -2.643 16.874 1.000 52.225 52 CYS B O 1
ATOM 1301 N N . THR B 1 75 ? 16.796 -2.361 14.771 1.000 52.888 53 THR B N 1
ATOM 1302 C CA . THR B 1 75 ? 15.549 -1.618 15.122 1.000 52.917 53 THR B CA 1
ATOM 1303 C C . THR B 1 75 ? 14.337 -2.537 14.966 1.000 52.567 53 THR B C 1
ATOM 1304 O O . THR B 1 75 ? 14.427 -3.531 14.239 1.000 54.393 53 THR B O 1
ATOM 1308 N N . CYS B 1 76 ? 13.231 -2.210 15.630 1.000 56.115 54 CYS B N 1
ATOM 1309 C CA . CYS B 1 76 ? 11.962 -2.976 15.529 1.000 54.285 54 CYS B CA 1
ATOM 1310 C C . CYS B 1 76 ? 11.334 -2.768 14.149 1.000 53.206 54 CYS B C 1
ATOM 1311 O O . CYS B 1 76 ? 10.729 -3.719 13.634 1.000 51.70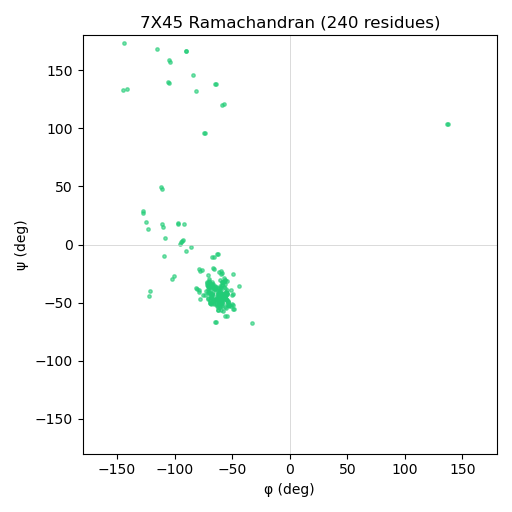4 54 CYS B O 1
ATOM 1314 N N . GLN B 1 77 ? 11.443 -1.565 13.575 1.000 56.483 55 GLN B N 1
ATOM 1315 C CA . GLN B 1 77 ? 10.946 -1.291 12.199 1.000 55.586 55 GLN B CA 1
ATOM 1316 C C . GLN B 1 77 ? 11.555 -2.348 11.276 1.000 52.233 55 GLN B C 1
ATOM 1317 O O . GLN B 1 77 ? 10.788 -3.055 10.570 1.000 49.748 55 GLN B O 1
ATOM 1323 N N . ALA B 1 78 ? 12.882 -2.504 11.332 1.000 52.072 56 ALA B N 1
ATOM 1324 C CA . ALA B 1 78 ? 13.641 -3.423 10.450 1.000 50.651 56 ALA B CA 1
ATOM 1325 C C . ALA B 1 78 ? 13.231 -4.871 10.729 1.000 50.659 56 ALA B C 1
ATOM 1326 O O . ALA B 1 78 ? 13.182 -5.671 9.776 1.000 56.207 56 ALA B O 1
ATOM 1328 N N . LEU B 1 79 ? 12.951 -5.222 11.976 1.000 48.643 57 LEU B N 1
ATOM 1329 C CA . LEU B 1 79 ? 12.580 -6.614 12.326 1.000 47.690 57 LEU B CA 1
ATOM 1330 C C . LEU B 1 79 ? 11.170 -6.916 11.769 1.000 47.300 57 LEU B C 1
ATOM 1331 O O . LEU B 1 79 ? 10.948 -8.012 11.263 1.000 45.295 57 LEU B O 1
ATOM 1336 N N . LEU B 1 80 ? 10.251 -5.953 11.807 1.000 46.848 58 LEU B N 1
ATOM 1337 C CA . LEU B 1 80 ? 8.910 -6.070 11.178 1.000 48.893 58 LEU B CA 1
ATOM 1338 C C . LEU B 1 80 ? 9.035 -6.214 9.654 1.000 50.640 58 LEU B C 1
ATOM 1339 O O . LEU B 1 80 ? 8.418 -7.139 9.092 1.000 54.109 58 LEU B O 1
ATOM 1344 N N . LEU B 1 81 ? 9.849 -5.385 9.008 1.000 53.020 59 LEU B N 1
ATOM 1345 C CA . LEU B 1 81 ? 10.110 -5.483 7.546 1.000 52.462 59 LEU B CA 1
ATOM 1346 C C . LEU B 1 81 ? 10.723 -6.853 7.218 1.000 50.982 59 LEU B C 1
ATOM 1347 O O . LEU B 1 81 ? 10.294 -7.472 6.204 1.000 51.664 59 LEU B O 1
ATOM 1352 N N . GLU B 1 82 ? 11.632 -7.357 8.058 1.000 49.240 60 GLU B N 1
ATOM 1353 C CA . GLU B 1 82 ? 12.300 -8.669 7.833 1.000 46.361 60 GLU B CA 1
ATOM 1354 C C . GLU B 1 82 ? 11.258 -9.794 7.903 1.000 45.498 60 GLU B C 1
ATOM 1355 O O . GLU B 1 82 ? 11.375 -10.751 7.142 1.000 47.145 60 GLU B O 1
ATOM 1361 N N . ARG B 1 83 ? 10.275 -9.709 8.800 1.000 46.803 61 ARG B N 1
ATOM 1362 C CA . ARG B 1 83 ? 9.231 -10.756 8.911 1.000 45.484 61 ARG B CA 1
ATOM 1363 C C . ARG B 1 83 ? 8.471 -10.787 7.592 1.000 47.706 61 ARG B C 1
ATOM 1364 O O . ARG B 1 83 ? 8.179 -11.883 7.106 1.000 45.382 61 ARG B O 1
ATOM 1372 N N . MET B 1 84 ? 8.154 -9.613 7.047 1.000 49.503 62 MET B N 1
ATOM 1373 C CA . MET B 1 84 ? 7.328 -9.490 5.822 1.000 49.314 62 MET B CA 1
ATOM 1374 C C . MET B 1 84 ? 8.081 -10.124 4.655 1.000 49.888 62 MET B C 1
ATOM 1375 O O . MET B 1 84 ? 7.461 -10.915 3.932 1.000 52.164 62 MET B O 1
ATOM 1380 N N . LEU B 1 85 ? 9.362 -9.813 4.489 1.000 49.906 63 LEU B N 1
ATOM 1381 C CA . LEU B 1 85 ? 10.218 -10.435 3.433 1.000 51.103 63 LEU B CA 1
ATOM 1382 C C . LEU B 1 85 ? 10.292 -11.952 3.611 1.000 50.901 63 LEU B C 1
ATOM 1383 O O . LEU B 1 85 ? 10.235 -12.661 2.630 1.000 52.204 63 LEU B O 1
ATOM 1388 N N . ASN B 1 86 ? 10.439 -12.433 4.840 1.000 53.296 64 ASN B N 1
ATOM 1389 C CA . ASN B 1 86 ? 10.444 -13.892 5.113 1.000 51.127 64 ASN B CA 1
ATOM 1390 C C . ASN B 1 86 ? 9.125 -14.482 4.604 1.000 52.980 64 ASN B C 1
ATOM 1391 O O . ASN B 1 86 ? 9.169 -15.533 3.916 1.000 57.3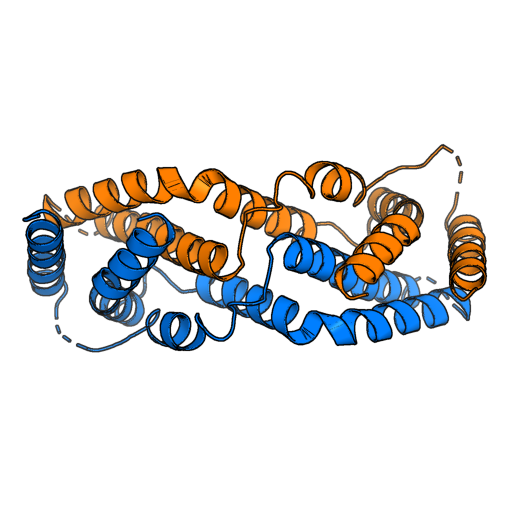91 64 ASN B O 1
ATOM 1396 N N . ILE B 1 87 ? 7.989 -13.842 4.888 1.000 50.535 65 ILE B N 1
ATOM 1397 C CA . ILE B 1 87 ? 6.643 -14.376 4.501 1.000 53.054 65 ILE B CA 1
ATOM 1398 C C . ILE B 1 87 ? 6.528 -14.366 2.975 1.000 53.562 65 ILE B C 1
ATOM 1399 O O . ILE B 1 87 ? 5.930 -15.308 2.415 1.000 59.973 65 ILE B O 1
ATOM 1404 N N . TYR B 1 88 ? 7.125 -13.384 2.301 1.000 53.017 66 TYR B N 1
ATOM 1405 C CA . TYR B 1 88 ? 7.050 -13.298 0.821 1.000 53.620 66 TYR B CA 1
ATOM 1406 C C . TYR B 1 88 ? 7.862 -14.445 0.209 1.000 53.701 66 TYR B C 1
ATOM 1407 O O . TYR B 1 88 ? 7.436 -15.027 -0.792 1.000 56.475 66 TYR B O 1
ATOM 1416 N N . GLU B 1 89 ? 9.008 -14.775 0.794 1.000 54.028 67 GLU B N 1
ATOM 1417 C CA . GLU B 1 89 ? 9.817 -15.920 0.309 1.000 56.428 67 GLU B CA 1
ATOM 1418 C C . GLU B 1 89 ? 8.968 -17.200 0.384 1.000 57.188 67 GLU B C 1
ATOM 1419 O O . GLU B 1 89 ? 8.823 -17.863 -0.633 1.000 55.433 67 GLU B O 1
ATOM 1425 N N . GLU B 1 90 ? 8.380 -17.503 1.537 1.000 61.447 68 GLU B N 1
ATOM 1426 C CA . GLU B 1 90 ? 7.545 -18.723 1.741 1.000 63.600 68 GLU B CA 1
ATOM 1427 C C . GLU B 1 90 ? 6.380 -18.689 0.750 1.000 64.481 68 GLU B C 1
ATOM 1428 O O . GLU B 1 90 ? 6.135 -19.723 0.095 1.000 65.560 68 GLU B O 1
ATOM 1434 N N . LEU B 1 91 ? 5.698 -17.537 0.647 1.000 64.855 69 LEU B N 1
ATOM 1435 C CA . LEU B 1 91 ? 4.551 -17.329 -0.287 1.000 67.716 69 LEU B CA 1
ATOM 1436 C C . LEU B 1 91 ? 4.963 -17.646 -1.722 1.000 67.648 69 LEU B C 1
ATOM 1437 O O . LEU B 1 91 ? 4.240 -18.397 -2.407 1.000 71.248 69 LEU B O 1
ATOM 1442 N N . PHE B 1 92 ? 6.032 -17.013 -2.194 1.000 65.234 70 PHE B N 1
ATOM 1443 C CA . PHE B 1 92 ? 6.483 -17.157 -3.595 1.000 66.505 70 PHE B CA 1
ATOM 1444 C C . PHE B 1 92 ? 6.807 -18.641 -3.804 1.000 67.124 70 PHE B C 1
ATOM 1445 O O . PHE B 1 92 ? 6.475 -19.193 -4.862 1.000 70.037 70 PHE B O 1
ATOM 1453 N N . GLN B 1 93 ? 7.349 -19.304 -2.786 1.000 68.187 71 GLN B N 1
ATOM 1454 C CA . GLN B 1 93 ? 7.708 -20.748 -2.871 1.000 72.374 71 GLN B CA 1
ATOM 1455 C C . GLN B 1 93 ? 6.421 -21.577 -2.961 1.000 75.733 71 GLN B C 1
ATOM 1456 O O . GLN B 1 93 ? 6.323 -22.423 -3.842 1.000 76.291 71 GLN B O 1
ATOM 1462 N N . ASP B 1 94 ? 5.470 -21.333 -2.061 1.000 79.528 72 ASP B N 1
ATOM 1463 C CA . ASP B 1 94 ? 4.198 -22.092 -2.000 1.000 83.357 72 ASP B CA 1
ATOM 1464 C C . ASP B 1 94 ? 3.496 -21.954 -3.355 1.000 85.473 72 ASP B C 1
ATOM 1465 O O . ASP B 1 94 ? 3.010 -22.990 -3.866 1.000 87.768 72 ASP B O 1
ATOM 1470 N N . MET B 1 95 ? 3.484 -20.744 -3.941 1.000 83.410 73 MET B N 1
ATOM 1471 C CA . MET B 1 95 ? 2.867 -20.464 -5.272 1.000 84.000 73 MET B CA 1
ATOM 1472 C C . MET B 1 95 ? 3.554 -21.308 -6.351 1.000 85.613 73 MET B C 1
ATOM 1473 O O . MET B 1 95 ? 2.840 -21.814 -7.245 1.000 87.571 73 MET B O 1
ATOM 1478 N N . LYS B 1 96 ? 4.887 -21.422 -6.278 1.000 85.526 74 LYS B N 1
ATOM 1479 C CA . LYS B 1 96 ? 5.746 -22.104 -7.289 1.000 87.832 74 LYS B CA 1
ATOM 1480 C C . LYS B 1 96 ? 5.344 -23.576 -7.423 1.000 89.913 74 LYS B C 1
ATOM 1481 O O . LYS B 1 96 ? 5.036 -24.003 -8.543 1.000 95.751 74 LYS B O 1
ATOM 1487 N N . SER B 1 97 ? 5.356 -24.320 -6.318 1.000 91.403 75 SER B N 1
ATOM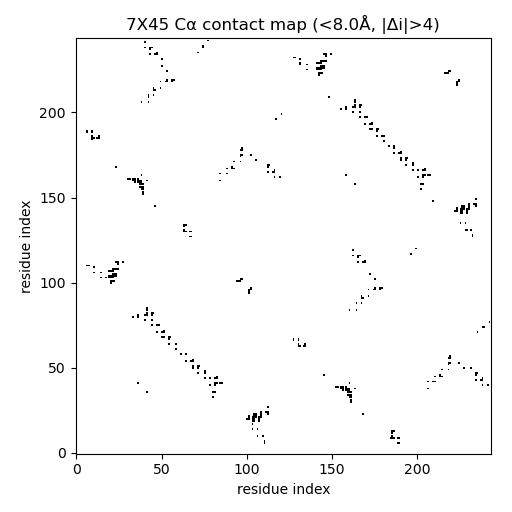 1488 C CA . SER B 1 97 ? 4.997 -25.764 -6.281 1.000 95.740 75 SER B CA 1
ATOM 1489 C C . SER B 1 97 ? 3.571 -25.984 -6.810 1.000 100.499 75 SER B C 1
ATOM 1490 O O . SER B 1 97 ? 3.336 -27.039 -7.414 1.000 106.426 75 SER B O 1
ATOM 1493 N N . GLU B 1 98 ? 2.656 -25.030 -6.601 1.000 97.141 76 GLU B N 1
ATOM 1494 C CA . GLU B 1 98 ? 1.248 -25.132 -7.070 1.000 101.610 76 GLU B CA 1
ATOM 1495 C C . GLU B 1 98 ? 1.128 -24.447 -8.438 1.000 101.739 76 GLU B C 1
ATOM 1496 O O . GLU B 1 98 ? 1.387 -25.141 -9.431 1.000 102.304 76 GLU B O 1
ATOM 1502 N N . ARG B 1 103 ? 8.061 -20.165 -14.190 1.000 92.219 81 ARG B N 1
ATOM 1503 C CA . ARG B 1 103 ? 7.441 -18.814 -14.125 1.000 85.958 81 ARG B CA 1
ATOM 1504 C C . ARG B 1 103 ? 8.534 -17.764 -13.907 1.000 82.239 81 ARG B C 1
ATOM 1505 O O . ARG B 1 103 ? 8.994 -17.641 -12.756 1.000 80.396 81 ARG B O 1
ATOM 1513 N N . LYS B 1 104 ? 8.910 -17.024 -14.957 1.000 81.841 82 LYS B N 1
ATOM 1514 C CA . LYS B 1 104 ? 9.950 -15.954 -14.904 1.000 82.281 82 LYS B CA 1
ATOM 1515 C C . LYS B 1 104 ? 9.602 -14.884 -13.853 1.000 78.828 82 LYS B C 1
ATOM 1516 O O . LYS B 1 104 ? 10.556 -14.264 -13.333 1.000 78.933 82 LYS B O 1
ATOM 1522 N N . ASP B 1 105 ? 8.304 -14.666 -13.581 1.000 78.707 83 ASP B N 1
ATOM 1523 C CA . ASP B 1 105 ? 7.753 -13.669 -12.614 1.000 75.693 83 ASP B CA 1
ATOM 1524 C C . ASP B 1 105 ? 8.164 -13.999 -11.178 1.000 71.474 83 ASP B C 1
ATOM 1525 O O . ASP B 1 105 ? 8.918 -13.207 -10.558 1.000 67.716 83 ASP B O 1
ATOM 1530 N N . LEU B 1 106 ? 7.635 -15.130 -10.693 1.000 73.014 84 LEU B N 1
ATOM 1531 C CA . LEU B 1 106 ? 7.788 -15.682 -9.325 1.000 72.814 84 LEU B CA 1
ATOM 1532 C C . LEU B 1 106 ? 9.278 -15.837 -9.029 1.000 70.545 84 LEU B C 1
ATOM 1533 O O . LEU B 1 106 ? 9.673 -15.565 -7.891 1.000 72.651 84 LEU B O 1
ATOM 1538 N N . ASP B 1 107 ? 10.055 -16.224 -10.044 1.000 71.998 85 ASP B N 1
ATOM 1539 C CA . ASP B 1 107 ? 11.512 -16.508 -9.966 1.000 72.001 85 ASP B CA 1
ATOM 1540 C C . ASP B 1 107 ? 12.276 -15.211 -9.740 1.000 68.369 85 ASP B C 1
ATOM 1541 O O . ASP B 1 107 ? 13.176 -15.214 -8.878 1.000 67.932 85 ASP B O 1
ATOM 1546 N N . HIS B 1 108 ? 11.973 -14.164 -10.510 1.000 67.742 86 HIS B N 1
ATOM 1547 C CA . HIS B 1 108 ? 12.698 -12.872 -10.409 1.000 66.450 86 HIS B CA 1
ATOM 1548 C C . HIS B 1 108 ? 12.363 -12.243 -9.058 1.000 62.918 86 HIS B C 1
ATOM 1549 O O . HIS B 1 108 ? 13.258 -11.626 -8.471 1.000 65.289 86 HIS B O 1
ATOM 1556 N N . LEU B 1 109 ? 11.126 -12.410 -8.588 1.000 62.502 87 LEU B N 1
ATOM 1557 C CA . LEU B 1 109 ? 10.651 -11.812 -7.309 1.000 59.789 87 LEU B CA 1
ATOM 1558 C C . LEU B 1 109 ? 11.369 -12.510 -6.147 1.000 59.289 87 LEU B C 1
ATOM 1559 O O . LEU B 1 109 ? 11.927 -11.801 -5.287 1.000 52.198 87 LEU B O 1
ATOM 1564 N N . MET B 1 110 ? 11.364 -13.849 -6.125 1.000 59.052 88 MET B N 1
ATOM 1565 C CA . MET B 1 110 ? 12.017 -14.596 -5.026 1.000 58.328 88 MET B CA 1
ATOM 1566 C C . MET B 1 110 ? 13.506 -14.249 -5.009 1.000 57.373 88 MET B C 1
ATOM 1567 O O . MET B 1 110 ? 14.046 -14.069 -3.914 1.000 56.717 88 MET B O 1
ATOM 1572 N N . ASP B 1 111 ? 14.122 -14.087 -6.177 1.000 58.257 89 ASP B N 1
ATOM 1573 C CA . ASP B 1 111 ? 15.561 -13.734 -6.301 1.000 58.744 89 ASP B CA 1
ATOM 1574 C C . ASP B 1 111 ? 15.815 -12.374 -5.662 1.000 57.304 89 ASP B C 1
ATOM 1575 O O . ASP B 1 111 ? 16.847 -12.245 -4.958 1.000 58.339 89 ASP B O 1
ATOM 1580 N N . GLU B 1 112 ? 14.946 -11.387 -5.907 1.000 55.670 90 GLU B N 1
ATOM 1581 C CA . GLU B 1 112 ? 15.170 -10.025 -5.359 1.000 55.828 90 GLU B CA 1
ATOM 1582 C C . GLU B 1 112 ? 14.927 -10.057 -3.844 1.000 54.962 90 GLU B C 1
ATOM 1583 O O . GLU B 1 112 ? 15.648 -9.363 -3.123 1.000 57.317 90 GLU B O 1
ATOM 1589 N N . VAL B 1 113 ? 13.979 -10.871 -3.379 1.000 53.143 91 VAL B N 1
ATOM 1590 C CA . VAL B 1 113 ? 13.651 -11.029 -1.930 1.000 52.798 91 VAL B CA 1
ATOM 1591 C C . VAL B 1 113 ? 14.850 -11.667 -1.228 1.000 53.177 91 VAL B C 1
ATOM 1592 O O . VAL B 1 113 ? 15.269 -11.134 -0.202 1.000 52.985 91 VAL B O 1
ATOM 1596 N N . LYS B 1 114 ? 15.372 -12.771 -1.771 1.000 55.872 92 LYS B N 1
ATOM 1597 C CA . LYS B 1 114 ? 16.599 -13.437 -1.266 1.000 57.886 92 LYS B CA 1
ATOM 1598 C C . LYS B 1 114 ? 17.742 -12.424 -1.206 1.000 59.089 92 LYS B C 1
ATOM 1599 O O . LYS B 1 114 ? 18.372 -12.298 -0.134 1.000 62.429 92 LYS B O 1
ATOM 1605 N N . LYS B 1 115 ? 17.985 -11.707 -2.298 1.000 61.184 93 LYS B N 1
ATOM 1606 C CA . LYS B 1 115 ? 19.070 -10.698 -2.357 1.000 61.044 93 LYS B CA 1
ATOM 1607 C C . LYS B 1 115 ? 18.876 -9.759 -1.170 1.000 58.652 93 LYS B C 1
ATOM 1608 O O . LYS B 1 115 ? 19.816 -9.625 -0.376 1.000 56.265 93 LYS B O 1
ATOM 1614 N N . LEU B 1 116 ? 17.673 -9.193 -1.012 1.000 59.694 94 LEU B N 1
ATOM 1615 C CA . LEU B 1 116 ? 17.394 -8.121 -0.014 1.000 61.378 94 LEU B CA 1
ATOM 1616 C C . LEU B 1 116 ? 17.525 -8.668 1.411 1.000 56.009 94 LEU B C 1
ATOM 1617 O O . LEU B 1 116 ? 18.145 -7.986 2.237 1.000 57.057 94 LEU B O 1
ATOM 1622 N N . ARG B 1 117 ? 17.000 -9.860 1.683 1.000 54.293 95 ARG B N 1
ATOM 1623 C CA . ARG B 1 117 ? 17.104 -10.515 3.012 1.000 54.670 95 ARG B CA 1
ATOM 1624 C C . ARG B 1 117 ? 18.567 -10.773 3.372 1.000 56.299 95 ARG B C 1
ATOM 1625 O O . ARG B 1 117 ? 18.845 -10.900 4.571 1.000 60.718 95 ARG B O 1
ATOM 1633 N N . GLY B 1 118 ? 19.459 -10.863 2.386 1.000 57.186 96 GLY B N 1
ATOM 1634 C CA . GLY B 1 118 ? 20.910 -10.813 2.624 1.000 60.318 96 GLY B CA 1
ATOM 1635 C C . GLY B 1 118 ? 21.305 -9.640 3.504 1.000 60.889 96 GLY B C 1
ATOM 1636 O O . GLY B 1 118 ? 22.388 -9.710 4.080 1.000 63.100 96 GLY B O 1
ATOM 1637 N N . ASN B 1 119 ? 20.513 -8.563 3.540 1.000 62.242 97 ASN B N 1
ATOM 1638 C CA . ASN B 1 119 ? 20.819 -7.294 4.266 1.000 62.947 97 ASN B CA 1
ATOM 1639 C C . ASN B 1 119 ? 20.166 -7.270 5.664 1.000 61.421 97 ASN B C 1
ATOM 1640 O O . ASN B 1 119 ? 20.357 -6.269 6.413 1.000 65.513 97 ASN B O 1
ATOM 1645 N N . TYR B 1 120 ? 19.451 -8.330 6.032 1.000 61.718 98 TYR B N 1
ATOM 1646 C CA . TYR B 1 120 ? 18.595 -8.406 7.245 1.000 57.002 98 TYR B CA 1
ATOM 1647 C C . TYR B 1 120 ? 18.974 -9.647 8.073 1.000 58.270 98 TYR B C 1
ATOM 1648 O O . TYR B 1 120 ? 18.101 -10.193 8.785 1.000 53.833 98 TYR B O 1
ATOM 1657 N N . LYS B 1 121 ? 20.236 -10.081 7.993 1.000 60.576 99 LYS B N 1
ATOM 1658 C CA . LYS B 1 121 ? 20.752 -11.292 8.690 1.000 63.060 99 LYS B CA 1
ATOM 1659 C C . LYS B 1 121 ? 20.645 -11.123 10.211 1.000 61.336 99 LYS B C 1
ATOM 1660 O O . LYS B 1 121 ? 20.272 -12.103 10.891 1.000 62.071 99 LYS B O 1
ATOM 1666 N N . GLU B 1 122 ? 20.966 -9.939 10.737 1.000 59.989 100 GLU B N 1
ATOM 1667 C CA . GLU B 1 122 ? 20.974 -9.683 12.201 1.000 59.955 100 GLU B CA 1
ATOM 1668 C C . GLU B 1 122 ? 19.525 -9.623 12.707 1.000 56.236 100 GLU B C 1
ATOM 1669 O O . GLU B 1 122 ? 19.272 -10.119 13.822 1.000 52.254 100 GLU B O 1
ATOM 1675 N N . GLU B 1 123 ? 18.627 -9.004 11.932 1.000 54.075 101 GLU B N 1
ATOM 1676 C CA . GLU B 1 123 ? 17.172 -8.914 12.231 1.000 51.861 101 GLU B CA 1
ATOM 1677 C C . GLU B 1 123 ? 16.621 -10.342 12.308 1.000 50.880 101 GLU B C 1
ATOM 1678 O O . GLU B 1 123 ? 15.915 -10.666 13.272 1.000 50.403 101 GLU B O 1
ATOM 1684 N N . HIS B 1 124 ? 16.982 -11.193 11.359 1.000 53.662 102 HIS B N 1
ATOM 1685 C CA . HIS B 1 124 ? 16.504 -12.599 11.292 1.000 53.759 102 HIS B CA 1
ATOM 1686 C C . HIS B 1 124 ? 16.925 -13.356 12.554 1.000 55.072 102 HIS B C 1
ATOM 1687 O O . HIS B 1 124 ? 16.066 -14.109 13.096 1.000 55.312 102 HIS B O 1
ATOM 1694 N N . LYS B 1 125 ? 18.170 -13.153 13.015 1.000 57.209 103 LYS B N 1
ATOM 1695 C CA . LYS B 1 125 ? 18.771 -13.798 14.218 1.000 56.841 103 LYS B CA 1
ATOM 1696 C C . LYS B 1 125 ? 18.008 -13.396 15.473 1.000 56.178 103 LYS B C 1
ATOM 1697 O O . LYS B 1 125 ? 17.761 -14.238 16.337 1.000 58.423 103 LYS B O 1
ATOM 1703 N N . VAL B 1 126 ? 17.715 -12.113 15.591 1.000 55.570 104 VAL B N 1
ATOM 1704 C CA . VAL B 1 126 ? 16.888 -11.569 16.702 1.000 55.786 104 VAL B CA 1
ATOM 1705 C C . VAL B 1 126 ? 15.546 -12.305 16.724 1.000 54.025 104 VAL B C 1
ATOM 1706 O O . VAL B 1 126 ? 15.137 -12.775 17.804 1.000 52.535 104 VAL B O 1
ATOM 1710 N N . TRP B 1 127 ? 14.900 -12.436 15.568 1.000 53.004 105 TRP B N 1
ATOM 1711 C CA . TRP B 1 127 ? 13.595 -13.129 15.467 1.000 50.095 105 TRP B CA 1
ATOM 1712 C C . TRP B 1 127 ? 13.724 -14.596 15.892 1.000 49.917 105 TRP B C 1
ATOM 1713 O O . TRP B 1 127 ? 12.858 -15.073 16.616 1.000 50.919 105 TRP B O 1
ATOM 1724 N N . LYS B 1 128 ? 14.771 -15.294 15.467 1.000 52.538 106 LYS B N 1
ATOM 1725 C CA . LYS B 1 128 ? 14.988 -16.725 15.831 1.000 52.527 106 LYS B CA 1
ATOM 1726 C C . LYS B 1 128 ? 15.279 -16.815 17.329 1.000 51.275 106 LYS B C 1
ATOM 1727 O O . LYS B 1 128 ? 14.775 -17.744 17.960 1.000 49.248 106 LYS B O 1
ATOM 1733 N N . GLU B 1 129 ? 15.992 -15.841 17.888 1.000 49.561 107 GLU B N 1
ATOM 1734 C CA . GLU B 1 129 ? 16.244 -15.742 19.349 1.000 49.917 107 GLU B CA 1
ATOM 1735 C C . GLU B 1 129 ? 14.909 -15.533 20.068 1.000 49.506 107 GLU B C 1
ATOM 1736 O O . GLU B 1 129 ? 14.630 -16.269 21.031 1.000 51.772 107 GLU B O 1
ATOM 1742 N N . LEU B 1 130 ? 14.104 -14.562 19.645 1.000 45.795 108 LEU B N 1
ATOM 1743 C CA . LEU B 1 130 ? 12.761 -14.364 20.258 1.000 45.903 108 LEU B CA 1
ATOM 1744 C C . LEU B 1 130 ? 11.982 -15.695 20.217 1.000 44.682 108 LEU B C 1
ATOM 1745 O O . LEU B 1 130 ? 11.423 -16.081 21.262 1.000 42.784 108 LEU B O 1
ATOM 1750 N N . GLN B 1 131 ? 11.914 -16.363 19.068 1.000 48.287 109 GLN B N 1
ATOM 1751 C CA . GLN B 1 131 ? 11.182 -17.656 18.894 1.000 52.675 109 GLN B CA 1
ATOM 1752 C C . GLN B 1 131 ? 11.745 -18.708 19.840 1.000 54.167 109 GLN B C 1
ATOM 1753 O O . GLN B 1 131 ? 10.957 -19.488 20.372 1.000 58.007 109 GLN B O 1
ATOM 1759 N N . GLU B 1 132 ? 13.071 -18.771 19.971 1.000 53.377 110 GLU B N 1
ATOM 1760 C CA . GLU B 1 132 ? 13.790 -19.716 20.864 1.000 55.807 110 GLU B CA 1
ATOM 1761 C C . GLU B 1 132 ? 13.383 -19.473 22.318 1.000 53.356 110 GLU B C 1
ATOM 1762 O O . GLU B 1 132 ? 13.091 -20.461 23.013 1.000 52.346 110 GLU B O 1
ATOM 1768 N N . MET B 1 133 ? 13.438 -18.218 22.776 1.000 50.803 111 MET B N 1
ATOM 1769 C CA . MET B 1 133 ? 13.059 -17.875 24.174 1.000 52.943 111 MET B CA 1
ATOM 1770 C C . MET B 1 133 ? 11.594 -18.276 24.365 1.000 52.685 111 MET B C 1
ATOM 1771 O O . MET B 1 133 ? 11.262 -18.875 25.395 1.000 54.867 111 MET B O 1
ATOM 1776 N N . ASN B 1 134 ? 10.745 -17.918 23.407 1.000 53.156 112 ASN B N 1
ATOM 1777 C CA . ASN B 1 134 ? 9.278 -18.074 23.534 1.000 53.851 112 ASN B CA 1
ATOM 1778 C C . ASN B 1 134 ? 8.927 -19.565 23.568 1.000 58.575 112 ASN B C 1
ATOM 1779 O O . ASN B 1 134 ? 7.880 -19.886 24.100 1.000 61.710 112 ASN B O 1
ATOM 1784 N N . SER B 1 135 ? 9.808 -20.442 23.084 1.000 68.171 113 SER B N 1
ATOM 1785 C CA . SER B 1 135 ? 9.588 -21.910 22.987 1.000 70.674 113 SER B CA 1
ATOM 1786 C C . SER B 1 135 ? 9.791 -22.599 24.337 1.000 74.062 113 SER B C 1
ATOM 1787 O O . SER B 1 135 ? 9.287 -23.736 24.483 1.000 75.372 113 SER B O 1
ATOM 1790 N N . VAL B 1 136 ? 10.519 -21.969 25.267 1.000 78.707 114 VAL B N 1
ATOM 1791 C CA . VAL B 1 136 ? 11.140 -22.649 26.447 1.000 79.844 114 VAL B CA 1
ATOM 1792 C C . VAL B 1 136 ? 10.052 -23.232 27.361 1.000 82.828 114 VAL B C 1
ATOM 1793 O O . VAL B 1 136 ? 9.040 -22.536 27.619 1.000 80.099 114 VAL B O 1
ATOM 1797 N N . LYS B 1 137 ? 10.291 -24.454 27.861 1.000 88.066 115 LYS B N 1
ATOM 1798 C CA . LYS B 1 137 ? 9.410 -25.191 28.813 1.000 90.192 115 LYS B CA 1
ATOM 1799 C C . LYS B 1 137 ? 9.516 -24.564 30.211 1.000 88.284 115 LYS B C 1
ATOM 1800 O O . LYS B 1 137 ? 10.439 -24.912 30.977 1.000 84.952 115 LYS B O 1
ATOM 1806 N N . VAL B 1 138 ? 8.574 -23.681 30.523 1.000 85.397 116 VAL B N 1
ATOM 1807 C CA . VAL B 1 138 ? 8.427 -22.968 31.826 1.000 85.737 116 VAL B CA 1
ATOM 1808 C C . VAL B 1 138 ? 8.265 -23.980 32.989 1.000 86.595 116 VAL B C 1
ATOM 1809 O O . VAL B 1 138 ? 8.632 -23.631 34.139 1.000 86.710 116 VAL B O 1
ATOM 1813 N N . LYS B 1 139 ? 7.780 -25.203 32.712 1.000 85.265 117 LYS B N 1
ATOM 1814 C CA . LYS B 1 139 ? 7.428 -26.236 33.731 1.000 80.257 117 LYS B CA 1
ATOM 1815 C C . LYS B 1 139 ? 8.578 -27.236 33.919 1.000 79.333 117 LYS B C 1
ATOM 1816 O O . LYS B 1 139 ? 8.328 -28.323 34.477 1.000 83.057 117 LYS B O 1
ATOM 1822 N N . ASN B 1 140 ? 9.793 -26.875 33.505 1.000 75.230 118 ASN B N 1
ATOM 1823 C CA . ASN B 1 140 ? 11.002 -27.739 33.554 1.000 74.448 118 ASN B CA 1
ATOM 1824 C C . ASN B 1 140 ? 11.917 -27.259 34.686 1.000 73.051 118 ASN B C 1
ATOM 1825 O O . ASN B 1 140 ? 12.070 -26.033 34.823 1.000 74.456 118 ASN B O 1
ATOM 1830 N N . GLY B 1 141 ? 12.528 -28.189 35.426 1.000 88.071 119 GLY B N 1
ATOM 1831 C CA . GLY B 1 141 ? 13.411 -27.901 36.570 1.000 84.244 119 GLY B CA 1
ATOM 1832 C C . GLY B 1 141 ? 14.618 -27.073 36.162 1.000 81.228 119 GLY B C 1
ATOM 1833 O O . GLY B 1 141 ? 14.844 -26.019 36.784 1.000 77.072 119 GLY B O 1
ATOM 1834 N N . THR B 1 142 ? 15.366 -27.527 35.153 1.000 84.129 120 THR B N 1
ATOM 1835 C CA . THR B 1 142 ? 16.592 -26.850 34.644 1.000 83.118 120 THR B CA 1
ATOM 1836 C C . THR B 1 142 ? 16.248 -25.417 34.230 1.000 83.323 120 THR B C 1
ATOM 1837 O O . THR B 1 142 ? 17.032 -24.500 34.572 1.000 82.107 120 THR B O 1
ATOM 1841 N N . ILE B 1 143 ? 15.129 -25.228 33.526 1.000 82.431 121 ILE B N 1
ATOM 1842 C CA . ILE B 1 143 ? 14.689 -23.875 33.072 1.000 79.002 121 ILE B CA 1
ATOM 1843 C C . ILE B 1 143 ? 14.277 -23.065 34.305 1.000 74.533 121 ILE B C 1
ATOM 1844 O O . ILE B 1 143 ? 14.720 -21.909 34.422 1.000 70.464 121 ILE B O 1
ATOM 1849 N N . ARG B 1 144 ? 13.503 -23.663 35.213 1.000 73.835 122 ARG B N 1
ATOM 1850 C CA . ARG B 1 144 ? 13.160 -23.025 36.512 1.000 71.522 122 ARG B CA 1
ATOM 1851 C C . ARG B 1 144 ? 14.447 -22.516 37.173 1.000 65.158 122 ARG B C 1
ATOM 1852 O O . ARG B 1 144 ? 14.505 -21.330 37.504 1.000 60.262 122 ARG B O 1
ATOM 1860 N N . GLY B 1 145 ? 15.425 -23.409 37.361 1.000 66.121 123 GLY B N 1
ATOM 1861 C CA . GLY B 1 145 ? 16.682 -23.141 38.087 1.000 64.668 123 GLY B CA 1
ATOM 1862 C C . GLY B 1 145 ? 17.466 -22.058 37.384 1.000 62.150 123 GLY B C 1
ATOM 1863 O O . GLY B 1 145 ? 17.727 -21.007 38.009 1.000 60.749 123 GLY B O 1
ATOM 1864 N N . GLY B 1 146 ? 17.757 -22.290 36.103 1.000 61.510 124 GLY B N 1
ATOM 1865 C CA . GLY B 1 146 ? 18.420 -21.319 35.217 1.000 61.123 124 GLY B CA 1
ATOM 1866 C C . GLY B 1 146 ? 17.748 -19.966 35.272 1.000 60.884 124 GLY B C 1
ATOM 1867 O O . GLY B 1 146 ? 18.469 -18.937 35.329 1.000 61.847 124 GLY B O 1
ATOM 1868 N N . ALA B 1 147 ? 16.411 -19.950 35.248 1.000 61.178 125 ALA B N 1
ATOM 1869 C CA . ALA B 1 147 ? 15.600 -18.713 35.244 1.000 58.699 125 ALA B CA 1
ATOM 1870 C C . ALA B 1 147 ? 15.764 -17.967 36.573 1.000 57.552 125 ALA B C 1
ATOM 1871 O O . ALA B 1 147 ? 15.966 -16.728 36.544 1.000 55.270 125 ALA B O 1
ATOM 1873 N N . LEU B 1 148 ? 15.659 -18.672 37.704 1.000 59.315 126 LEU B N 1
ATOM 1874 C CA . LEU B 1 148 ? 15.855 -18.067 39.056 1.000 59.649 126 LEU B CA 1
ATOM 1875 C C . LEU B 1 148 ? 17.274 -17.497 39.200 1.000 55.801 126 LEU B C 1
ATOM 1876 O O . LEU B 1 148 ? 17.394 -16.343 39.648 1.000 55.780 126 LEU B O 1
ATOM 1881 N N . ASN B 1 149 ? 18.297 -18.241 38.776 1.000 55.612 127 ASN B N 1
ATOM 1882 C CA . ASN B 1 149 ? 19.714 -17.773 38.785 1.000 54.591 127 ASN B CA 1
ATOM 1883 C C . ASN B 1 149 ? 19.834 -16.454 37.998 1.000 53.364 127 ASN B C 1
ATOM 1884 O O . ASN B 1 149 ? 20.530 -15.503 38.458 1.000 45.850 127 ASN B O 1
ATOM 1889 N N . ASP B 1 150 ? 19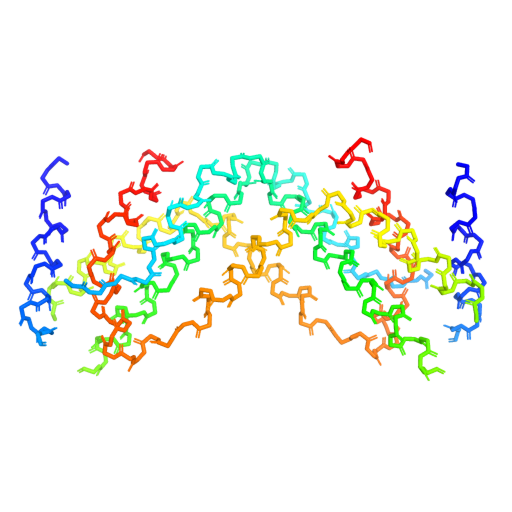.140 -16.358 36.863 1.000 53.570 128 ASP B N 1
ATOM 1890 C CA . ASP B 1 150 ? 19.373 -15.268 35.884 1.000 51.633 128 ASP B CA 1
ATOM 1891 C C . ASP B 1 150 ? 18.423 -14.092 36.094 1.000 48.940 128 ASP B C 1
ATOM 1892 O O . ASP B 1 150 ? 18.515 -13.152 35.306 1.000 50.303 128 ASP B O 1
ATOM 1897 N N . PHE B 1 151 ? 17.555 -14.118 37.106 1.000 48.461 129 PHE B N 1
ATOM 1898 C CA . PHE B 1 151 ? 16.421 -13.169 37.213 1.000 48.224 129 PHE B CA 1
ATOM 1899 C C . PHE B 1 151 ? 16.952 -11.754 37.427 1.000 50.314 129 PHE B C 1
ATOM 1900 O O . PHE B 1 151 ? 16.461 -10.792 36.772 1.000 53.280 129 PHE B O 1
ATOM 1908 N N . LEU B 1 152 ? 17.884 -11.616 38.365 1.000 47.256 130 LEU B N 1
ATOM 1909 C CA . LEU B 1 152 ? 18.358 -10.286 38.808 1.000 49.690 130 LEU B CA 1
ATOM 1910 C C . LEU B 1 152 ? 19.172 -9.672 37.672 1.000 48.648 130 LEU B C 1
ATOM 1911 O O . LEU B 1 152 ? 19.042 -8.471 37.456 1.000 50.456 130 LEU B O 1
ATOM 1916 N N . MET B 1 153 ? 19.931 -10.477 36.928 1.000 50.674 131 MET B N 1
ATOM 1917 C CA . MET B 1 153 ? 20.711 -9.978 35.761 1.000 49.630 131 MET B CA 1
ATOM 1918 C C . MET B 1 153 ? 19.706 -9.432 34.729 1.000 50.114 131 MET B C 1
ATOM 1919 O O . MET B 1 153 ? 19.818 -8.280 34.288 1.000 52.669 131 MET B O 1
ATOM 1924 N N . VAL B 1 154 ? 18.731 -10.246 34.347 1.000 50.264 132 VAL B N 1
ATOM 1925 C CA . VAL B 1 154 ? 17.662 -9.865 33.384 1.000 48.316 132 VAL B CA 1
ATOM 1926 C C . VAL B 1 154 ? 16.964 -8.607 33.897 1.000 48.814 132 VAL B C 1
ATOM 1927 O O . VAL B 1 154 ? 16.804 -7.638 33.102 1.000 49.835 132 VAL B O 1
ATOM 1931 N N . PHE B 1 155 ? 16.602 -8.576 35.180 1.000 49.069 133 PHE B N 1
ATOM 1932 C CA . PHE B 1 155 ? 15.768 -7.485 35.744 1.000 50.543 133 PHE B CA 1
ATOM 1933 C C . PHE B 1 155 ? 16.575 -6.181 35.750 1.000 52.051 133 PHE B C 1
ATOM 1934 O O . PHE B 1 155 ? 16.038 -5.077 35.428 1.000 54.457 133 PHE B O 1
ATOM 1942 N N . ASP B 1 156 ? 17.836 -6.291 36.152 1.000 50.224 134 ASP B N 1
ATOM 1943 C CA . ASP B 1 156 ? 18.794 -5.162 36.162 1.000 51.022 134 ASP B CA 1
ATOM 1944 C C . ASP B 1 156 ? 18.962 -4.579 34.754 1.000 49.545 134 ASP B C 1
ATOM 1945 O O . ASP B 1 156 ? 18.872 -3.340 34.585 1.000 49.438 134 ASP B O 1
ATOM 1950 N N . ARG B 1 157 ? 19.215 -5.427 33.765 1.000 49.524 135 ARG B N 1
ATOM 1951 C CA . ARG B 1 157 ? 19.459 -4.963 32.372 1.000 51.614 135 ARG B CA 1
ATOM 1952 C C . ARG B 1 157 ? 18.168 -4.365 31.787 1.000 50.982 135 ARG B C 1
ATOM 1953 O O . ARG B 1 157 ? 18.240 -3.365 31.034 1.000 54.425 135 ARG B O 1
ATOM 1961 N N . ALA B 1 158 ? 17.017 -4.919 32.148 1.000 49.861 136 ALA B N 1
ATOM 1962 C CA . ALA B 1 158 ? 15.703 -4.448 31.665 1.000 50.964 136 ALA B CA 1
ATOM 1963 C C . ALA B 1 158 ? 15.381 -3.096 32.317 1.000 53.046 136 ALA B C 1
ATOM 1964 O O . ALA B 1 158 ? 14.770 -2.274 31.632 1.000 55.683 136 ALA B O 1
ATOM 1966 N N . SER B 1 159 ? 15.809 -2.863 33.567 1.000 53.330 137 SER B N 1
ATOM 1967 C CA . SER B 1 159 ? 15.621 -1.582 34.311 1.000 54.425 137 SER B CA 1
ATOM 1968 C C . SER B 1 159 ? 16.479 -0.486 33.691 1.000 57.360 137 SER B C 1
ATOM 1969 O O . SER B 1 159 ? 15.957 0.632 33.488 1.000 59.444 137 SER B O 1
ATOM 1972 N N . THR B 1 160 ? 17.764 -0.791 33.450 1.000 57.575 138 THR B N 1
ATOM 1973 C CA . THR B 1 160 ? 18.753 0.117 32.817 1.000 59.126 138 THR B CA 1
ATOM 1974 C C . THR B 1 160 ? 18.230 0.609 31.474 1.000 59.097 138 THR B C 1
ATOM 1975 O O . THR B 1 160 ? 18.439 1.803 31.161 1.000 60.944 138 THR B O 1
ATOM 1979 N N . GLU B 1 161 ? 17.638 -0.313 30.698 1.000 60.194 139 GLU B N 1
ATOM 1980 C CA . GLU B 1 161 ? 17.131 -0.055 29.318 1.000 62.118 139 GLU B CA 1
ATOM 1981 C C . GLU B 1 161 ? 16.218 1.184 29.303 1.000 64.276 139 GLU B C 1
ATOM 1982 O O . GLU B 1 161 ? 16.304 1.975 28.327 1.000 65.460 139 GLU B O 1
ATOM 1988 N N . LYS B 1 162 ? 15.392 1.332 30.343 1.000 63.900 140 LYS B N 1
ATOM 1989 C CA . LYS B 1 162 ? 14.285 2.320 30.423 1.000 68.856 140 LYS B CA 1
ATOM 1990 C C . LYS B 1 162 ? 14.603 3.460 31.419 1.000 72.145 140 LYS B C 1
ATOM 1991 O O . LYS B 1 162 ? 13.694 4.279 31.643 1.000 76.704 140 LYS B O 1
ATOM 1997 N N . HIS B 1 163 ? 15.812 3.519 32.002 1.000 73.398 141 HIS B N 1
ATOM 1998 C CA . HIS B 1 163 ? 16.227 4.480 33.073 1.000 77.251 141 HIS B CA 1
ATOM 1999 C C . HIS B 1 163 ? 15.357 4.293 34.328 1.000 77.659 141 HIS B C 1
ATOM 2000 O O . HIS B 1 163 ? 14.624 3.306 34.560 1.000 76.575 141 HIS B O 1
#

Sequence (244 aa):
KSEMTHLETNIHSLQEHYKSKSVFVPHLNQLNSKASCTCQALLLERMLNIYEELFQDMKSERKDLDHLMDEVKKLRGNYKEEHKVWKELQEMNSVKVKNGTIRGGALNDFLMVFDRASTEKHSEMTHLETNIHSLQEHYKVSKSVFVPHLNQLNSKASCTCQALLLERMLNIYEELFQDMKSERKDLDHLMDEVKKLRGNYKEEHKVWKELQEMNSVKVKNGTIRGGALNDFLMVFDRASTEKH

Secondary structure (DSSP, 8-state):
--HHHHHHHHHHHHHHHT----SSHHHHTTSGGGSS-BHHHHHHHHHHHHHHHHHHHHHH--HHHHHHHHHHHHHHGGGHHHHHHHHHHHHHHHS-TT-HHHHHHHHHHHHHHHHHHHHHH-/-HHHHHHHHHHHHHHHT-----SSHHHHTTSGGGSS-BHHHHHHHHHHHHHHHHHHHHHH--HHHHHHHHHHHHHHTT-HHHHHHHHHHHHHHT--TT-HHHHHHHHHTHHHHHHHHHHHT-

Foldseek 3Di:
DCVLVVVVVVLVVVCVVLPQAADCVVVVVCVVVCVPPDPVLLVVLVVLVVLLVVLVVVVVCDPVSVVSNVVSVVVCVVCPSSVVVVVVCVVSVPDDCPDSNCVNNCSVCPSVVVVVVVVVVD/DVLVVLVVVLVVVCVVLDVFAADCVVVVVCVVVCVPPDPVLLVVLVVLVVLLVVLVVVVVCDPVSVVSNVVSVVVNVVCVSSVVVVVVVVVSVPDDPPDSNCVGNCSVCVSVVVVVVVVVVD

InterPro domains:
  IPR002069 Interferon gamma [PTHR11419] (1-164)
  IPR009079 Four-helical cytokine-like, core [G3DSA:1.20.1250.10] (34-167)
  IPR009079 Four-helical cytokine-like, core [SSF47266] (36-159)